Protein AF-0000000067929060 (afdb_homodimer)

Structure (mmCIF, N/CA/C/O backbone):
data_AF-0000000067929060-model_v1
#
loop_
_entity.id
_entity.type
_entity.pdbx_description
1 polymer 'HXXEE domain-containing protein'
#
loop_
_atom_site.group_PDB
_atom_site.id
_atom_site.type_symbol
_atom_site.label_atom_id
_atom_site.label_alt_id
_atom_site.label_comp_id
_atom_site.label_asym_id
_atom_site.label_entity_id
_atom_site.label_seq_id
_atom_site.pdbx_PDB_ins_code
_atom_site.Cartn_x
_atom_site.Cartn_y
_atom_site.Cartn_z
_atom_site.occupancy
_atom_site.B_iso_or_equiv
_atom_site.auth_seq_id
_atom_site.auth_comp_id
_atom_site.auth_asym_id
_atom_site.auth_atom_id
_atom_site.pdbx_PDB_model_num
ATOM 1 N N . MET A 1 1 ? -11.922 -13.805 15.016 1 67.5 1 MET A N 1
ATOM 2 C CA . MET A 1 1 ? -11.273 -14.5 13.906 1 67.5 1 MET A CA 1
ATOM 3 C C . MET A 1 1 ? -12.156 -14.484 12.664 1 67.5 1 MET A C 1
ATOM 5 O O . MET A 1 1 ? -11.703 -14.133 11.57 1 67.5 1 MET A O 1
ATOM 9 N N . LEU A 1 2 ? -13.391 -14.586 12.922 1 74.38 2 LEU A N 1
ATOM 10 C CA . LEU A 1 2 ? -14.32 -14.602 11.797 1 74.38 2 LEU A CA 1
ATOM 11 C C . LEU A 1 2 ? -14.539 -13.195 11.258 1 74.38 2 LEU A C 1
ATOM 13 O O . LEU A 1 2 ? -14.633 -13 10.047 1 74.38 2 LEU A O 1
ATOM 17 N N . ARG A 1 3 ? -14.477 -12.25 12.102 1 88.12 3 ARG A N 1
ATOM 18 C CA . ARG A 1 3 ? -14.695 -10.875 11.672 1 88.12 3 ARG A CA 1
ATOM 19 C C . ARG A 1 3 ? -13.523 -10.367 10.844 1 88.12 3 ARG A C 1
ATOM 21 O O . ARG A 1 3 ? -13.719 -9.703 9.82 1 88.12 3 ARG A O 1
ATOM 28 N N . LEU A 1 4 ? -12.305 -10.734 11.281 1 88.88 4 LEU A N 1
ATOM 29 C CA . LEU A 1 4 ? -11.109 -10.328 10.555 1 88.88 4 LEU A CA 1
ATOM 30 C C . LEU A 1 4 ? -11.062 -10.992 9.18 1 88.88 4 LEU A C 1
ATOM 32 O O . LEU A 1 4 ? -10.719 -10.344 8.188 1 88.88 4 LEU A O 1
ATOM 36 N N . GLN A 1 5 ? -11.352 -12.234 9.211 1 92.56 5 GLN A N 1
ATOM 37 C CA . GLN A 1 5 ? -11.367 -12.953 7.941 1 92.56 5 GLN A CA 1
ATOM 38 C C . GLN A 1 5 ? -12.344 -12.32 6.957 1 92.56 5 GLN A C 1
AT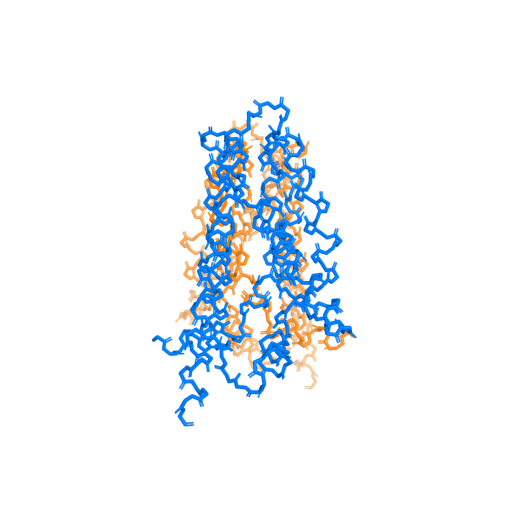OM 40 O O . GLN A 1 5 ? -12.023 -12.141 5.781 1 92.56 5 GLN A O 1
ATOM 45 N N . ALA A 1 6 ? -13.547 -12.023 7.43 1 94.88 6 ALA A N 1
ATOM 46 C CA . ALA A 1 6 ? -14.562 -11.398 6.586 1 94.88 6 ALA A CA 1
ATOM 47 C C . ALA A 1 6 ? -14.086 -10.039 6.078 1 94.88 6 ALA A C 1
ATOM 49 O O . ALA A 1 6 ? -14.289 -9.703 4.91 1 94.88 6 ALA A O 1
ATOM 50 N N . TRP A 1 7 ? -13.508 -9.312 6.965 1 96 7 TRP A N 1
ATOM 51 C CA . TRP A 1 7 ? -12.984 -8.008 6.59 1 96 7 TRP A CA 1
ATOM 52 C C . TRP A 1 7 ? -11.898 -8.133 5.527 1 96 7 TRP A C 1
ATOM 54 O O . TRP A 1 7 ? -11.906 -7.418 4.523 1 96 7 TRP A O 1
ATOM 64 N N . LEU A 1 8 ? -10.992 -9.016 5.754 1 96.88 8 LEU A N 1
ATOM 65 C CA . LEU A 1 8 ? -9.914 -9.234 4.793 1 96.88 8 LEU A CA 1
ATOM 66 C C . LEU A 1 8 ? -10.477 -9.688 3.447 1 96.88 8 LEU A C 1
ATOM 68 O O . LEU A 1 8 ? -10 -9.25 2.396 1 96.88 8 LEU A O 1
ATOM 72 N N . ALA A 1 9 ? -11.383 -10.562 3.525 1 96.81 9 ALA A N 1
ATOM 73 C CA . ALA A 1 9 ? -11.984 -11.047 2.287 1 96.81 9 ALA A CA 1
ATOM 74 C C . ALA A 1 9 ? -12.562 -9.891 1.473 1 96.81 9 ALA A C 1
ATOM 76 O O . ALA A 1 9 ? -12.508 -9.906 0.241 1 96.81 9 ALA A O 1
ATOM 77 N N . ASP A 1 10 ? -13.047 -8.883 2.162 1 95.94 10 ASP A N 1
ATOM 78 C CA . ASP A 1 10 ? -13.727 -7.773 1.507 1 95.94 10 ASP A CA 1
ATOM 79 C C . ASP A 1 10 ? -12.727 -6.766 0.949 1 95.94 10 ASP A C 1
ATOM 81 O O . ASP A 1 10 ? -13.008 -6.074 -0.03 1 95.94 10 ASP A O 1
ATOM 85 N N . TYR A 1 11 ? -11.406 -6.762 1.515 1 97.94 11 TYR A N 1
ATOM 86 C CA . TYR A 1 11 ? -10.664 -5.527 1.275 1 97.94 11 TYR A CA 1
ATOM 87 C C . TYR A 1 11 ? -9.242 -5.82 0.816 1 97.94 11 TYR A C 1
ATOM 89 O O . TYR A 1 11 ? -8.547 -4.93 0.329 1 97.94 11 TYR A O 1
ATOM 97 N N . TRP A 1 12 ? -8.797 -7.039 0.894 1 98.38 12 TRP A N 1
ATOM 98 C CA . TRP A 1 12 ? -7.375 -7.312 0.679 1 98.38 12 TRP A CA 1
ATOM 99 C C . TRP A 1 12 ? -6.984 -7.043 -0.77 1 98.38 12 TRP A C 1
ATOM 101 O O . TRP A 1 12 ? -5.859 -6.621 -1.046 1 98.38 12 TRP A O 1
ATOM 111 N N . VAL A 1 13 ? -7.902 -7.238 -1.676 1 98.75 13 VAL A N 1
ATOM 112 C CA . VAL A 1 13 ? -7.574 -7.008 -3.08 1 98.75 13 VAL A CA 1
ATOM 113 C C . VAL A 1 13 ? -7.414 -5.512 -3.334 1 98.75 13 VAL A C 1
ATOM 115 O O . VAL A 1 13 ? -6.543 -5.094 -4.098 1 98.75 13 VAL A O 1
ATOM 118 N N . ILE A 1 14 ? -8.281 -4.715 -2.672 1 98.31 14 ILE A N 1
ATOM 119 C CA . ILE A 1 14 ? -8.133 -3.266 -2.705 1 98.31 14 ILE A CA 1
ATOM 120 C C . ILE A 1 14 ? -6.77 -2.881 -2.127 1 98.31 14 ILE A C 1
ATOM 122 O O . ILE A 1 14 ? -6.051 -2.064 -2.707 1 98.31 14 ILE A O 1
ATOM 126 N N . GLY A 1 15 ? -6.438 -3.477 -1.038 1 98.62 15 GLY A N 1
ATOM 127 C CA . GLY A 1 15 ? -5.137 -3.256 -0.427 1 98.62 15 GLY A CA 1
ATOM 128 C C . GLY A 1 15 ? -3.98 -3.594 -1.348 1 98.62 15 GLY A C 1
ATOM 129 O O . GLY A 1 15 ? -3.016 -2.832 -1.444 1 98.62 15 GLY A O 1
ATOM 130 N N . ALA A 1 16 ? -4.102 -4.684 -2.037 1 98.88 16 ALA A N 1
ATOM 131 C CA . ALA A 1 16 ? -3.062 -5.109 -2.971 1 98.88 16 ALA A CA 1
ATOM 132 C C . ALA A 1 16 ? -2.846 -4.066 -4.062 1 98.88 16 ALA A C 1
ATOM 134 O O . ALA A 1 16 ? -1.707 -3.756 -4.422 1 98.88 16 ALA A O 1
ATOM 135 N N . GLY A 1 17 ? -3.949 -3.59 -4.59 1 98.81 17 GLY A N 1
ATOM 136 C CA . GLY A 1 17 ? -3.844 -2.576 -5.625 1 98.81 17 GLY A CA 1
ATOM 137 C C . GLY A 1 17 ? -3.119 -1.325 -5.164 1 98.81 17 GLY A C 1
ATOM 138 O O . GLY A 1 17 ? -2.229 -0.828 -5.855 1 98.81 17 GLY A O 1
ATOM 139 N N . PHE A 1 18 ? -3.473 -0.815 -4.012 1 98.75 18 PHE A N 1
ATOM 140 C CA . PHE A 1 18 ? -2.861 0.392 -3.471 1 98.75 18 PHE A CA 1
ATOM 141 C C . PHE A 1 18 ? -1.402 0.144 -3.107 1 98.75 18 PHE A C 1
ATOM 143 O O . PHE A 1 18 ? -0.544 0.997 -3.344 1 98.75 18 PHE A O 1
ATOM 150 N N . MET A 1 19 ? -1.135 -1.024 -2.531 1 98.81 19 MET A N 1
ATOM 151 C CA . MET A 1 19 ? 0.249 -1.374 -2.225 1 98.81 19 MET A CA 1
ATOM 152 C C . MET A 1 19 ? 1.093 -1.424 -3.492 1 98.81 19 MET A C 1
ATOM 154 O O . MET A 1 19 ? 2.195 -0.875 -3.531 1 98.81 19 MET A O 1
ATOM 158 N N . ALA A 1 20 ? 0.575 -2.088 -4.508 1 98.88 20 ALA A N 1
ATOM 159 C CA . ALA A 1 20 ? 1.303 -2.199 -5.766 1 98.88 20 ALA A CA 1
ATOM 160 C C . ALA A 1 20 ? 1.615 -0.82 -6.344 1 98.88 20 ALA A C 1
ATOM 162 O O . ALA A 1 20 ? 2.758 -0.54 -6.715 1 98.88 20 ALA A O 1
ATOM 163 N N . ALA A 1 21 ? 0.604 0.018 -6.379 1 98.69 21 ALA A N 1
ATOM 164 C CA . ALA A 1 21 ? 0.773 1.356 -6.938 1 98.69 21 ALA A CA 1
ATOM 165 C C . ALA A 1 21 ? 1.82 2.148 -6.16 1 98.69 21 ALA A C 1
ATOM 167 O O . ALA A 1 21 ? 2.652 2.84 -6.754 1 98.69 21 ALA A O 1
ATOM 168 N N . SER A 1 22 ? 1.765 2.031 -4.871 1 98.5 22 SER A N 1
ATOM 169 C CA . SER A 1 22 ? 2.691 2.816 -4.062 1 98.5 22 SER A CA 1
ATOM 170 C C . SER A 1 22 ? 4.117 2.287 -4.184 1 98.5 22 SER A C 1
ATOM 172 O O . SER A 1 22 ? 5.07 3.064 -4.23 1 98.5 22 SER A O 1
ATOM 174 N N . PHE A 1 23 ? 4.285 0.966 -4.211 1 98.62 23 PHE A N 1
ATOM 175 C CA . PHE A 1 23 ? 5.609 0.383 -4.402 1 98.62 23 PHE A CA 1
ATOM 176 C C . PHE A 1 23 ? 6.188 0.781 -5.754 1 98.62 23 PHE A C 1
ATOM 178 O O . PHE A 1 23 ? 7.375 1.095 -5.863 1 98.62 23 PHE A O 1
ATOM 185 N N . ILE A 1 24 ? 5.395 0.76 -6.785 1 98.62 24 ILE A N 1
ATOM 186 C CA . ILE A 1 24 ? 5.848 1.12 -8.125 1 98.62 24 ILE A CA 1
ATOM 187 C C . ILE A 1 24 ? 6.223 2.6 -8.164 1 98.62 24 ILE A C 1
ATOM 189 O O . ILE A 1 24 ? 7.227 2.977 -8.773 1 98.62 24 ILE A O 1
ATOM 193 N N . ALA A 1 25 ? 5.48 3.412 -7.473 1 98.25 25 ALA A N 1
ATOM 194 C CA . ALA A 1 25 ? 5.738 4.848 -7.434 1 98.25 25 ALA A CA 1
ATOM 195 C C . ALA A 1 25 ? 7.066 5.148 -6.746 1 98.25 25 ALA A C 1
ATOM 197 O O . ALA A 1 25 ? 7.777 6.078 -7.129 1 98.25 25 ALA A O 1
ATOM 198 N N . VAL A 1 26 ? 7.441 4.348 -5.773 1 97.88 26 VAL A N 1
ATOM 199 C CA . VAL A 1 26 ? 8.641 4.676 -5.008 1 97.88 26 VAL A CA 1
ATOM 200 C C . VAL A 1 26 ? 9.828 3.869 -5.531 1 97.88 26 VAL A C 1
ATOM 202 O O . VAL A 1 26 ? 10.969 4.094 -5.125 1 97.88 26 VAL A O 1
ATOM 205 N N . ALA A 1 27 ? 9.602 2.943 -6.465 1 97.38 27 ALA A N 1
ATOM 206 C CA . ALA A 1 27 ? 10.617 2.016 -6.961 1 97.38 27 ALA A CA 1
ATOM 207 C C . ALA A 1 27 ? 11.852 2.764 -7.449 1 97.38 27 ALA A C 1
ATOM 209 O O . ALA A 1 27 ? 12.984 2.344 -7.191 1 97.38 27 ALA A O 1
ATOM 210 N N . PRO A 1 28 ? 11.734 3.955 -8.086 1 95.69 28 PRO A N 1
ATOM 211 C CA . PRO A 1 28 ? 12.922 4.633 -8.617 1 95.69 28 PRO A CA 1
ATOM 212 C C . PRO A 1 28 ? 13.836 5.172 -7.52 1 95.69 28 PRO A C 1
ATOM 214 O O . PRO A 1 28 ? 14.984 5.52 -7.785 1 95.69 28 PRO A O 1
ATOM 217 N N . ILE A 1 29 ? 13.312 5.188 -6.301 1 93.75 29 ILE A N 1
ATOM 218 C CA . ILE A 1 29 ? 14.109 5.809 -5.246 1 93.75 29 ILE A CA 1
ATOM 219 C C . ILE A 1 29 ? 14.672 4.73 -4.324 1 93.75 29 ILE A C 1
ATOM 221 O O . ILE A 1 29 ? 15.406 5.035 -3.381 1 93.75 29 ILE A O 1
ATOM 225 N N . VAL A 1 30 ? 14.195 3.482 -4.625 1 91.81 30 VAL A N 1
ATOM 226 C CA . VAL A 1 30 ? 14.695 2.389 -3.799 1 91.81 30 VAL A CA 1
ATOM 227 C C . VAL A 1 30 ? 16.125 2.041 -4.215 1 91.81 30 VAL A C 1
ATOM 229 O O . VAL A 1 30 ? 16.375 1.663 -5.363 1 91.81 30 VAL A O 1
ATOM 232 N N . SER A 1 31 ? 17.203 2.531 -3.615 1 91.94 31 SER A N 1
ATOM 233 C CA . SER A 1 31 ? 18.625 2.4 -3.93 1 91.94 31 SER A CA 1
ATOM 234 C C . SER A 1 31 ? 19.141 1.012 -3.57 1 91.94 31 SER A C 1
ATOM 236 O O . SER A 1 31 ? 19.875 0.851 -2.596 1 91.94 31 SER A O 1
ATOM 238 N N . LEU A 1 32 ? 18.75 0.025 -4.344 1 95.31 32 LEU A N 1
ATOM 239 C CA . LEU A 1 32 ? 19.188 -1.359 -4.207 1 95.31 32 LEU A CA 1
ATOM 240 C C . LEU A 1 32 ? 20.031 -1.786 -5.41 1 95.31 32 LEU A C 1
ATOM 242 O O . LEU A 1 32 ? 19.953 -1.162 -6.469 1 95.31 32 LEU A O 1
ATOM 246 N N . SER A 1 33 ? 20.938 -2.748 -5.168 1 96.12 33 SER A N 1
ATOM 247 C CA . SER A 1 33 ? 21.578 -3.354 -6.324 1 96.12 33 SER A CA 1
ATOM 248 C C . SER A 1 33 ? 20.562 -3.924 -7.301 1 96.12 33 SER A C 1
ATOM 250 O O . SER A 1 33 ? 19.438 -4.234 -6.918 1 96.12 33 SER A O 1
ATOM 252 N N . LEU A 1 34 ? 20.844 -4.098 -8.531 1 97.44 34 LEU A N 1
ATOM 253 C CA . LEU A 1 34 ? 19.922 -4.504 -9.586 1 97.44 34 LEU A CA 1
ATOM 254 C C . LEU A 1 34 ? 19.25 -5.828 -9.234 1 97.44 34 LEU A C 1
ATOM 256 O O . LEU A 1 34 ? 18.031 -5.945 -9.305 1 97.44 34 LEU A O 1
ATOM 260 N N . PRO A 1 35 ? 20 -6.875 -8.797 1 98.31 35 PRO A N 1
ATOM 261 C CA . PRO A 1 35 ? 19.328 -8.141 -8.5 1 98.31 35 PRO A CA 1
ATOM 262 C C . PRO A 1 35 ? 18.359 -8.039 -7.316 1 98.31 35 PRO A C 1
ATOM 264 O O . PRO A 1 35 ? 17.281 -8.641 -7.34 1 98.31 35 PRO A O 1
ATOM 267 N N . VAL A 1 36 ? 18.688 -7.258 -6.262 1 98.25 36 VAL A N 1
ATOM 268 C CA . VAL A 1 36 ? 17.812 -7.102 -5.109 1 98.25 36 VAL A CA 1
ATOM 269 C C . VAL A 1 36 ? 16.609 -6.238 -5.484 1 98.25 36 VAL A C 1
ATOM 271 O O . VAL A 1 36 ? 15.5 -6.477 -5.016 1 98.25 36 VAL A O 1
ATOM 274 N N . PHE A 1 37 ? 16.891 -5.266 -6.355 1 98.38 37 PHE A N 1
ATOM 275 C CA . PHE A 1 37 ? 15.805 -4.426 -6.867 1 98.38 37 PHE A CA 1
ATOM 276 C C . PHE A 1 37 ? 14.797 -5.258 -7.648 1 98.38 37 PHE A C 1
ATOM 278 O O . PHE A 1 37 ? 13.586 -5.059 -7.516 1 98.38 37 PHE A O 1
ATOM 285 N N . LEU A 1 38 ? 15.297 -6.121 -8.438 1 98.69 38 LEU A N 1
ATOM 286 C CA . LEU A 1 38 ? 14.406 -7.008 -9.18 1 98.69 38 LEU A CA 1
ATOM 287 C C . LEU A 1 38 ? 13.57 -7.863 -8.227 1 98.69 38 LEU A C 1
ATOM 289 O O . LEU A 1 38 ? 12.383 -8.086 -8.461 1 98.69 38 LEU A O 1
ATOM 293 N N . ILE A 1 39 ? 14.219 -8.391 -7.141 1 98.81 39 ILE A N 1
ATOM 294 C CA . ILE A 1 39 ? 13.484 -9.148 -6.137 1 98.81 39 ILE A CA 1
ATOM 295 C C . ILE A 1 39 ? 12.414 -8.266 -5.496 1 98.81 39 ILE A C 1
ATOM 297 O O . ILE A 1 39 ? 11.289 -8.711 -5.262 1 98.81 39 ILE A O 1
ATOM 301 N N . PHE A 1 40 ? 12.703 -7.008 -5.234 1 98.69 40 PHE A N 1
ATOM 302 C CA . PHE A 1 40 ? 11.758 -6.039 -4.699 1 98.69 40 PHE A CA 1
ATOM 303 C C . PHE A 1 40 ? 10.523 -5.934 -5.59 1 98.69 40 PHE A C 1
ATOM 305 O O . PHE A 1 40 ? 9.398 -5.883 -5.094 1 98.69 40 PHE A O 1
ATOM 312 N N . LEU A 1 41 ? 10.664 -5.98 -6.863 1 98.81 41 LEU A N 1
ATOM 313 C CA . LEU A 1 41 ? 9.586 -5.773 -7.824 1 98.81 41 LEU A CA 1
ATOM 314 C C . LEU A 1 41 ? 8.633 -6.961 -7.836 1 98.81 41 LEU A C 1
ATOM 316 O O . LEU A 1 41 ? 7.516 -6.867 -8.359 1 98.81 41 LEU A O 1
ATOM 320 N N . HIS A 1 42 ? 9.016 -8.086 -7.273 1 98.94 42 HIS A N 1
ATOM 321 C CA . HIS A 1 42 ? 8.148 -9.258 -7.273 1 98.94 42 HIS A CA 1
ATOM 322 C C . HIS A 1 42 ? 6.922 -9.039 -6.391 1 98.94 42 HIS A C 1
ATOM 324 O O . HIS A 1 42 ? 5.859 -9.609 -6.645 1 98.94 42 HIS A O 1
ATOM 330 N N . SER A 1 43 ? 7.023 -8.203 -5.375 1 98.81 43 SER A N 1
ATOM 331 C CA . SER A 1 43 ? 5.871 -7.926 -4.527 1 98.81 43 SER A CA 1
ATOM 332 C C . SER A 1 43 ? 4.832 -7.082 -5.262 1 98.81 43 SER A C 1
ATOM 334 O O . SER A 1 43 ? 3.684 -7.5 -5.418 1 98.81 43 SER A O 1
ATOM 336 N N . PRO A 1 44 ? 5.219 -5.867 -5.793 1 98.81 44 PRO A N 1
ATOM 337 C CA . PRO A 1 44 ? 4.18 -5.074 -6.445 1 98.81 44 PRO A CA 1
ATOM 338 C C . PRO A 1 44 ? 3.633 -5.738 -7.707 1 98.81 44 PRO A C 1
ATOM 340 O O . PRO A 1 44 ? 2.445 -5.602 -8.016 1 98.81 44 PRO A O 1
ATOM 343 N N . PHE A 1 45 ? 4.43 -6.465 -8.461 1 98.94 45 PHE A N 1
ATOM 344 C CA . PHE A 1 45 ? 3.918 -7.141 -9.648 1 98.94 45 PHE A CA 1
ATOM 345 C C . PHE A 1 45 ? 2.977 -8.273 -9.258 1 98.94 45 PHE A C 1
ATOM 347 O O . PHE A 1 45 ? 1.967 -8.508 -9.922 1 98.94 45 PHE A O 1
ATOM 354 N N . TYR A 1 46 ? 3.318 -9 -8.195 1 98.94 46 TYR A N 1
ATOM 355 C CA . TYR A 1 46 ? 2.4 -10.031 -7.719 1 98.94 46 TYR A CA 1
ATOM 356 C C . TYR A 1 46 ? 1.081 -9.422 -7.266 1 98.94 46 TYR A C 1
ATOM 358 O O . TYR A 1 46 ? 0.016 -10.008 -7.461 1 98.94 46 TYR A O 1
ATOM 366 N N . MET A 1 47 ? 1.182 -8.242 -6.645 1 98.94 47 MET A N 1
ATOM 367 C CA . MET A 1 47 ? -0.023 -7.57 -6.172 1 98.94 47 MET A CA 1
ATOM 368 C C . MET A 1 47 ? -0.903 -7.145 -7.344 1 98.94 47 MET A C 1
ATOM 370 O O . MET A 1 47 ? -2.129 -7.246 -7.273 1 98.94 47 MET A O 1
ATOM 374 N N . VAL A 1 48 ? -0.299 -6.688 -8.422 1 98.94 48 VAL A N 1
ATOM 375 C CA . VAL A 1 48 ? -1.06 -6.387 -9.633 1 98.94 48 VAL A CA 1
ATOM 376 C C . VAL A 1 48 ? -1.732 -7.656 -10.148 1 98.94 48 VAL A C 1
ATOM 378 O O . VAL A 1 48 ? -2.904 -7.633 -10.531 1 98.94 48 VAL A O 1
ATOM 381 N N . HIS A 1 49 ? -1.031 -8.75 -10.203 1 98.94 49 HIS A N 1
ATOM 382 C CA . HIS A 1 49 ? -1.56 -10.062 -10.578 1 98.94 49 HIS A CA 1
ATOM 383 C C . HIS A 1 49 ? -2.752 -10.445 -9.711 1 98.94 49 HIS A C 1
ATOM 385 O O . HIS A 1 49 ? -3.76 -10.938 -10.219 1 98.94 49 HIS A O 1
ATOM 391 N N . GLN A 1 50 ? -2.641 -10.211 -8.43 1 98.88 50 GLN A N 1
ATOM 392 C CA . GLN A 1 50 ? -3.699 -10.547 -7.48 1 98.88 50 GLN A CA 1
ATOM 393 C C . GLN A 1 50 ? -4.953 -9.719 -7.738 1 98.88 50 GLN A C 1
ATOM 395 O O . GLN A 1 50 ? -6.074 -10.203 -7.551 1 98.88 50 GLN A O 1
ATOM 400 N N . VAL A 1 51 ? -4.758 -8.484 -8.164 1 98.81 51 VAL A N 1
ATOM 401 C CA . VAL A 1 51 ? -5.914 -7.66 -8.516 1 98.81 51 VAL A CA 1
ATOM 402 C C . VAL A 1 51 ? -6.652 -8.289 -9.695 1 98.81 51 VAL A C 1
ATOM 404 O O . VAL A 1 51 ? -7.879 -8.43 -9.656 1 98.81 51 VAL A O 1
ATOM 407 N N . GLU A 1 52 ? -5.965 -8.672 -10.719 1 98.81 52 GLU A N 1
ATOM 408 C CA . GLU A 1 52 ? -6.609 -9.344 -11.844 1 98.81 52 GLU A CA 1
ATOM 409 C C . GLU A 1 52 ? -7.281 -10.641 -11.398 1 98.81 52 GLU A C 1
ATOM 411 O O . GLU A 1 52 ? -8.391 -10.945 -11.836 1 98.81 52 GLU A O 1
ATOM 416 N N . GLU A 1 53 ? -6.672 -11.344 -10.555 1 98.56 53 GLU A N 1
ATOM 417 C CA . GLU A 1 53 ? -7.047 -12.711 -10.227 1 98.56 53 GLU A CA 1
ATOM 418 C C . GLU A 1 53 ? -8.227 -12.742 -9.258 1 98.56 53 GLU A C 1
ATOM 420 O O . GLU A 1 53 ? -9.117 -13.586 -9.383 1 98.56 53 GLU A O 1
ATOM 425 N N . HIS A 1 54 ? -8.25 -11.789 -8.312 1 98.62 54 HIS A N 1
ATOM 426 C CA . HIS A 1 54 ? -9.117 -12.008 -7.16 1 98.62 54 HIS A CA 1
ATOM 427 C C . HIS A 1 54 ? -10.18 -10.914 -7.059 1 98.62 54 HIS A C 1
ATOM 429 O O . HIS A 1 54 ? -11.047 -10.977 -6.184 1 98.62 54 HIS A O 1
ATOM 435 N N . THR A 1 55 ? -10.102 -9.844 -7.887 1 98 55 THR A N 1
ATOM 436 C CA . THR A 1 55 ? -11.18 -8.867 -7.887 1 98 55 THR A CA 1
ATOM 437 C C . THR A 1 55 ? -12.531 -9.555 -8.102 1 98 55 THR A C 1
ATOM 439 O O . THR A 1 55 ? -12.68 -10.359 -9.023 1 98 55 THR A O 1
ATOM 442 N N . GLY A 1 56 ? -13.516 -9.297 -7.211 1 96.75 56 GLY A N 1
ATOM 443 C CA . GLY A 1 56 ? -14.852 -9.867 -7.332 1 96.75 56 GLY A CA 1
ATOM 444 C C . GLY A 1 56 ? -14.883 -11.359 -7.059 1 96.75 56 GLY A C 1
ATOM 445 O O . GLY A 1 56 ? -15.789 -12.055 -7.516 1 96.75 56 GLY A O 1
ATOM 446 N N . ASP A 1 57 ? -13.773 -11.93 -6.52 1 96.62 57 ASP A N 1
ATOM 447 C CA . ASP A 1 57 ? -13.688 -13.336 -6.148 1 96.62 57 ASP A CA 1
ATOM 448 C C . ASP A 1 57 ? -13.664 -14.234 -7.383 1 96.62 57 ASP A C 1
ATOM 450 O O . ASP A 1 57 ? -14.07 -15.398 -7.32 1 96.62 57 ASP A O 1
ATOM 454 N N . ARG A 1 58 ? -13.18 -13.773 -8.375 1 96.62 58 ARG A N 1
ATOM 455 C CA . ARG A 1 58 ? -13.383 -14.406 -9.68 1 96.62 58 ARG A CA 1
ATOM 456 C C . ARG A 1 58 ? -12.578 -15.695 -9.797 1 96.62 58 ARG A C 1
ATOM 458 O O . ARG A 1 58 ? -13.039 -16.672 -10.398 1 96.62 58 ARG A O 1
ATOM 465 N N . PHE A 1 59 ? -11.422 -15.719 -9.258 1 97.94 59 PHE A N 1
ATOM 466 C CA . PHE A 1 59 ? -10.602 -16.922 -9.422 1 97.94 59 PHE A CA 1
ATOM 467 C C . PHE A 1 59 ? -11.203 -18.094 -8.641 1 97.94 59 PHE A C 1
ATOM 469 O O . PHE A 1 59 ? -11.273 -19.203 -9.148 1 97.94 59 PHE A O 1
ATOM 476 N N . ARG A 1 60 ? -11.453 -17.828 -7.379 1 97.56 60 ARG A N 1
ATOM 477 C CA . ARG A 1 60 ? -12.047 -18.875 -6.551 1 97.56 60 ARG A CA 1
ATOM 478 C C . ARG A 1 60 ? -13.289 -19.453 -7.211 1 97.56 60 ARG A C 1
ATOM 480 O O . ARG A 1 60 ? -13.453 -20.672 -7.277 1 97.56 60 ARG A O 1
ATOM 487 N N . GLU A 1 61 ? -14.211 -18.594 -7.703 1 97.62 61 GLU A N 1
ATOM 488 C CA . GLU A 1 61 ? -15.43 -19.047 -8.375 1 97.62 61 GLU A CA 1
ATOM 489 C C . GLU A 1 61 ? -15.109 -19.844 -9.633 1 97.62 61 GLU A C 1
ATOM 491 O O . GLU A 1 61 ? -15.711 -20.875 -9.891 1 97.62 61 GLU A O 1
ATOM 496 N N . PHE A 1 62 ? -14.188 -19.344 -10.398 1 97.94 62 PHE A N 1
ATOM 497 C CA . PHE A 1 62 ? -13.75 -20.016 -11.617 1 97.94 62 PHE A CA 1
ATOM 498 C C . PHE A 1 62 ? -13.242 -21.422 -11.305 1 97.94 62 PHE A C 1
ATOM 500 O O . PHE A 1 62 ? -13.641 -22.391 -11.945 1 97.94 62 PHE A O 1
ATOM 507 N N . ALA A 1 63 ? -12.281 -21.5 -10.352 1 97 63 ALA A N 1
ATOM 508 C CA . ALA A 1 63 ? -11.648 -22.781 -10 1 97 63 ALA A CA 1
ATOM 509 C C . ALA A 1 63 ? -12.68 -23.781 -9.5 1 97 63 ALA A C 1
ATOM 511 O O . ALA A 1 63 ? -12.695 -24.938 -9.93 1 97 63 ALA A O 1
ATOM 512 N N . ASN A 1 64 ? -13.57 -23.328 -8.609 1 97.75 64 ASN A N 1
ATOM 513 C CA . ASN A 1 64 ? -14.57 -24.234 -8.047 1 97.75 64 ASN A CA 1
ATOM 514 C C . ASN A 1 64 ? -15.547 -24.719 -9.109 1 97.75 64 ASN A C 1
ATOM 516 O O . ASN A 1 64 ? -15.938 -25.891 -9.117 1 97.75 64 ASN A O 1
ATOM 520 N N . GLU A 1 65 ? -15.883 -23.875 -10.031 1 97.19 65 GLU A N 1
ATOM 521 C CA . GLU A 1 65 ? -16.844 -24.234 -11.07 1 97.19 65 GLU A CA 1
ATOM 522 C C . GLU A 1 65 ? -16.203 -25.109 -12.141 1 97.19 65 GLU A C 1
ATOM 524 O O . GLU A 1 65 ? -16.781 -26.109 -12.57 1 97.19 65 GLU A O 1
ATOM 529 N N . ASN A 1 66 ? -14.984 -24.75 -12.562 1 96.75 66 ASN A N 1
ATOM 530 C CA . ASN A 1 66 ? -14.438 -25.328 -13.789 1 96.75 66 ASN A CA 1
ATOM 531 C C . ASN A 1 66 ? -13.422 -26.438 -13.484 1 96.75 66 ASN A C 1
ATOM 533 O O . ASN A 1 66 ? -13.133 -27.281 -14.336 1 96.75 66 ASN A O 1
ATOM 537 N N . VAL A 1 67 ? -12.844 -26.375 -12.281 1 94.62 67 VAL A N 1
ATOM 538 C CA . VAL A 1 67 ? -11.789 -27.344 -11.961 1 94.62 67 VAL A CA 1
ATOM 539 C C . VAL A 1 67 ? -12.305 -28.344 -10.938 1 94.62 67 VAL A C 1
ATOM 541 O O . VAL A 1 67 ? -12 -29.531 -11.023 1 94.62 67 VAL A O 1
ATOM 544 N N . PHE A 1 68 ? -13.203 -27.859 -10.07 1 95.62 68 PHE A N 1
ATOM 545 C CA . PHE A 1 68 ? -13.594 -28.734 -8.969 1 95.62 68 PHE A CA 1
ATOM 546 C C . PHE A 1 68 ? -15.078 -29.062 -9.047 1 95.62 68 PHE A C 1
ATOM 548 O O . PHE A 1 68 ? -15.719 -29.328 -8.031 1 95.62 68 PHE A O 1
ATOM 555 N N . GLY A 1 69 ? -15.664 -28.906 -10.203 1 94.38 69 GLY A N 1
ATOM 556 C CA . GLY A 1 69 ? -16.984 -29.422 -10.5 1 94.38 69 GLY A CA 1
ATOM 557 C C . GLY A 1 69 ? -18.078 -28.75 -9.68 1 94.38 69 GLY A C 1
ATOM 558 O O . GLY A 1 69 ? -19.047 -29.391 -9.273 1 94.38 69 GLY A O 1
ATOM 559 N N . GLY A 1 70 ? -17.828 -27.531 -9.312 1 95.44 70 GLY A N 1
ATOM 560 C CA . GLY A 1 70 ? -18.859 -26.797 -8.594 1 95.44 70 GLY A CA 1
ATOM 561 C C . GLY A 1 70 ? -18.75 -26.938 -7.09 1 95.44 70 GLY A C 1
ATOM 562 O O . GLY A 1 70 ? -19.531 -26.344 -6.348 1 95.44 70 GLY A O 1
ATOM 563 N N . ARG A 1 71 ? -17.828 -27.734 -6.652 1 96.56 71 ARG A N 1
ATOM 564 C CA . ARG A 1 71 ? -17.625 -27.938 -5.219 1 96.56 71 ARG A CA 1
ATOM 565 C C . ARG A 1 71 ? -16.766 -26.828 -4.625 1 96.56 71 ARG A C 1
ATOM 567 O O . ARG A 1 71 ? -15.859 -26.312 -5.285 1 96.56 71 ARG A O 1
ATOM 574 N N . ASP A 1 72 ? -17.016 -26.516 -3.377 1 96.38 72 ASP A N 1
ATOM 575 C CA . ASP A 1 72 ? -16.266 -25.453 -2.684 1 96.38 72 ASP A CA 1
ATOM 576 C C . ASP A 1 72 ? -14.938 -25.984 -2.154 1 96.38 72 ASP A C 1
ATOM 578 O O . ASP A 1 72 ? -14.656 -25.875 -0.957 1 96.38 72 ASP A O 1
ATOM 582 N N . ALA A 1 73 ? -14.141 -26.438 -3.057 1 97.44 73 ALA A N 1
ATOM 583 C CA . ALA A 1 73 ? -12.828 -26.984 -2.711 1 97.44 73 ALA A CA 1
ATOM 584 C C . ALA A 1 73 ? -11.852 -25.859 -2.361 1 97.44 73 ALA A C 1
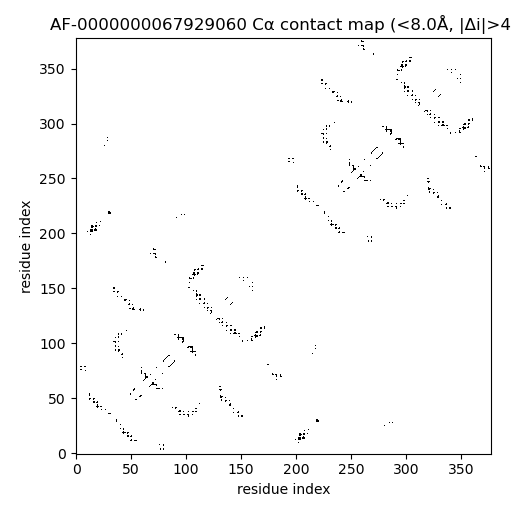ATOM 586 O O . ALA A 1 73 ? -11.078 -25.969 -1.408 1 97.44 73 ALA A O 1
ATOM 587 N N . LEU A 1 74 ? -11.812 -24.812 -3.17 1 97.81 74 LEU A N 1
ATOM 588 C CA . LEU A 1 74 ? -11.062 -23.609 -2.854 1 97.81 74 LEU A CA 1
ATOM 589 C C . LEU A 1 74 ? -11.914 -22.641 -2.045 1 97.81 74 LEU A C 1
ATOM 591 O O . LEU A 1 74 ? -12.805 -21.984 -2.592 1 97.81 74 LEU A O 1
ATOM 595 N N . THR A 1 75 ? -11.641 -22.5 -0.783 1 97.44 75 THR A N 1
ATOM 596 C CA . THR A 1 75 ? -12.461 -21.688 0.116 1 97.44 75 THR A CA 1
ATOM 597 C C . THR A 1 75 ? -11.922 -20.266 0.208 1 97.44 75 THR A C 1
ATOM 599 O O . THR A 1 75 ? -10.781 -20 -0.189 1 97.44 75 THR A O 1
ATOM 602 N N . VAL A 1 76 ? -12.695 -19.391 0.76 1 97.12 76 VAL A N 1
ATOM 603 C CA . VAL A 1 76 ? -12.266 -18.031 1.023 1 97.12 76 VAL A CA 1
ATOM 604 C C . VAL A 1 76 ? -11.07 -18.031 1.969 1 97.12 76 VAL A C 1
ATOM 606 O O . VAL A 1 76 ? -10.109 -17.281 1.768 1 97.12 76 VAL A O 1
ATOM 609 N N . ALA A 1 77 ? -11.125 -18.859 2.939 1 96.38 77 ALA A N 1
ATOM 610 C CA . ALA A 1 77 ? -10.031 -18.984 3.902 1 96.38 77 ALA A CA 1
ATOM 611 C C . ALA A 1 77 ? -8.734 -19.406 3.217 1 96.38 77 ALA A C 1
ATOM 613 O O . ALA A 1 77 ? -7.664 -18.875 3.516 1 96.38 77 ALA A O 1
ATOM 614 N N . SER A 1 78 ? -8.812 -20.406 2.309 1 96.88 78 SER A N 1
ATOM 615 C CA . SER A 1 78 ? -7.633 -20.875 1.581 1 96.88 78 SER A CA 1
ATOM 616 C C . SER A 1 78 ? -7.039 -19.75 0.725 1 96.88 78 SER A C 1
ATOM 618 O O . SER A 1 78 ? -5.82 -19.594 0.673 1 96.88 78 SER A O 1
ATOM 620 N N . VAL A 1 79 ? -7.906 -19.031 0.096 1 98 79 VAL A N 1
ATOM 621 C CA . VAL A 1 79 ? -7.461 -17.938 -0.753 1 98 79 VAL A CA 1
ATOM 622 C C . VAL A 1 79 ? -6.715 -16.891 0.089 1 98 79 VAL A C 1
ATOM 624 O O . VAL A 1 79 ? -5.641 -16.438 -0.295 1 98 79 VAL A O 1
ATOM 627 N N . LEU A 1 80 ? -7.242 -16.547 1.245 1 98.19 80 LEU A N 1
ATOM 628 C CA . LEU A 1 80 ? -6.629 -15.547 2.121 1 98.19 80 LEU A CA 1
ATOM 629 C C . LEU A 1 80 ? -5.289 -16.047 2.648 1 98.19 80 LEU A C 1
ATOM 631 O O . LEU A 1 80 ? -4.301 -15.305 2.648 1 98.19 80 LEU A O 1
ATOM 635 N N . ILE A 1 81 ? -5.234 -17.266 3.041 1 97.56 81 ILE A N 1
ATOM 636 C CA . ILE A 1 81 ? -4.023 -17.828 3.623 1 97.56 81 ILE A CA 1
ATOM 637 C C . ILE A 1 81 ? -2.939 -17.938 2.551 1 97.56 81 ILE A C 1
ATOM 639 O O . ILE A 1 81 ? -1.778 -17.609 2.799 1 97.56 81 ILE A O 1
ATOM 643 N N . ILE A 1 82 ? -3.271 -18.359 1.387 1 98 82 ILE A N 1
ATOM 644 C CA . ILE A 1 82 ? -2.328 -18.516 0.284 1 98 82 ILE A CA 1
ATOM 645 C C . ILE A 1 82 ? -1.776 -17.156 -0.121 1 98 82 ILE A C 1
ATOM 647 O O . ILE A 1 82 ? -0.568 -17 -0.314 1 98 82 ILE A O 1
ATOM 651 N N . ASN A 1 83 ? -2.566 -16.141 -0.151 1 98.5 83 ASN A N 1
ATOM 652 C CA . ASN A 1 83 ? -2.166 -14.883 -0.771 1 98.5 83 ASN A CA 1
ATOM 653 C C . ASN A 1 83 ? -1.552 -13.93 0.246 1 98.5 83 ASN A C 1
ATOM 655 O O . ASN A 1 83 ? -0.634 -13.172 -0.082 1 98.5 83 ASN A O 1
ATOM 659 N N . LEU A 1 84 ? -1.989 -13.852 1.436 1 98 84 LEU A N 1
ATOM 660 C CA . LEU A 1 84 ? -1.529 -12.852 2.395 1 98 84 LEU A CA 1
ATOM 661 C C . LEU A 1 84 ? -0.306 -13.352 3.156 1 98 84 LEU A C 1
ATOM 663 O O . LEU A 1 84 ? 0.825 -12.992 2.83 1 98 84 LEU A O 1
ATOM 667 N N . PRO A 1 85 ? -0.438 -14.336 4 1 96.44 85 PRO A N 1
ATOM 668 C CA . PRO A 1 85 ? 0.786 -14.742 4.699 1 96.44 85 PRO A CA 1
ATOM 669 C C . PRO A 1 85 ? 1.782 -15.445 3.783 1 96.44 85 PRO A C 1
ATOM 671 O O . PRO A 1 85 ? 2.994 -15.273 3.936 1 96.44 85 PRO A O 1
ATOM 674 N N . PHE A 1 86 ? 1.332 -16.219 2.793 1 96.5 86 PHE A N 1
ATOM 675 C CA . PHE A 1 86 ? 2.303 -16.969 2.006 1 96.5 86 PHE A CA 1
ATOM 676 C C . PHE A 1 86 ? 2.861 -16.109 0.874 1 96.5 86 PHE A C 1
ATOM 678 O O . PHE A 1 86 ? 4.074 -15.922 0.774 1 96.5 86 PHE A O 1
ATOM 685 N N . VAL A 1 87 ? 2.006 -15.57 0.058 1 98.25 87 VAL A N 1
ATOM 686 C CA . VAL A 1 87 ? 2.547 -14.812 -1.066 1 98.25 87 VAL A CA 1
ATOM 687 C C . VAL A 1 87 ? 3.207 -13.531 -0.56 1 98.25 87 VAL A C 1
ATOM 689 O O . VAL A 1 87 ? 4.383 -13.281 -0.829 1 98.25 87 VAL A O 1
ATOM 692 N N . TRP A 1 88 ? 2.502 -12.641 0.177 1 98.75 88 TRP A N 1
ATOM 693 C CA . TRP A 1 88 ? 3.066 -11.391 0.659 1 98.75 88 TRP A CA 1
ATOM 694 C C . TRP A 1 88 ? 4.215 -11.641 1.631 1 98.75 88 TRP A C 1
ATOM 696 O O . TRP A 1 88 ? 5.258 -10.984 1.557 1 98.75 88 TRP A O 1
ATOM 706 N N . GLY A 1 89 ? 4.02 -12.641 2.555 1 98.62 89 GLY A N 1
ATOM 707 C CA . GLY A 1 89 ? 5.047 -12.953 3.533 1 98.62 89 GLY A CA 1
ATOM 708 C C . GLY A 1 89 ? 6.312 -13.516 2.912 1 98.62 89 GLY A C 1
ATOM 709 O O . GLY A 1 89 ? 7.418 -13.086 3.248 1 98.62 89 GLY A O 1
ATOM 710 N N . ILE A 1 90 ? 6.168 -14.445 2.012 1 98.56 90 ILE A N 1
ATOM 711 C CA . ILE A 1 90 ? 7.324 -15.078 1.393 1 98.56 90 ILE A CA 1
ATOM 712 C C . ILE A 1 90 ? 8.078 -14.062 0.538 1 98.56 90 ILE A C 1
ATOM 714 O O . ILE A 1 90 ? 9.312 -14.039 0.534 1 98.56 90 ILE A O 1
ATOM 718 N N . ASN A 1 91 ? 7.34 -13.25 -0.209 1 98.75 91 ASN A N 1
ATOM 719 C CA . ASN A 1 91 ? 8.016 -12.219 -0.998 1 98.75 91 ASN A CA 1
ATOM 720 C C . ASN A 1 91 ? 8.773 -11.242 -0.109 1 98.75 91 ASN A C 1
ATOM 722 O O . ASN A 1 91 ? 9.883 -10.812 -0.45 1 98.75 91 ASN A O 1
ATOM 726 N N . LEU A 1 92 ? 8.172 -10.852 0.998 1 98.81 92 LEU A N 1
ATOM 727 C CA . LEU A 1 92 ? 8.852 -9.969 1.931 1 98.81 92 LEU A CA 1
ATOM 728 C C . LEU A 1 92 ? 10.102 -10.633 2.504 1 98.81 92 LEU A C 1
ATOM 730 O O . LEU A 1 92 ? 11.164 -10.016 2.568 1 98.81 92 LEU A O 1
ATOM 734 N N . LEU A 1 93 ? 9.992 -11.875 2.887 1 98.69 93 LEU A N 1
ATOM 735 C CA . LEU A 1 93 ? 11.125 -12.609 3.441 1 98.69 93 LEU A CA 1
ATOM 736 C C . LEU A 1 93 ? 12.219 -12.789 2.398 1 98.69 93 LEU A C 1
ATOM 738 O O . LEU A 1 93 ? 13.406 -12.695 2.723 1 98.69 93 LEU A O 1
ATOM 742 N N . ALA A 1 94 ? 11.812 -13.094 1.183 1 98.75 94 ALA A N 1
ATOM 743 C CA . ALA A 1 94 ? 12.773 -13.211 0.094 1 98.75 94 ALA A CA 1
ATOM 744 C C . ALA A 1 94 ? 13.547 -11.914 -0.099 1 98.75 94 ALA A C 1
ATOM 746 O O . ALA A 1 94 ? 14.758 -11.93 -0.32 1 98.75 94 ALA A O 1
ATOM 747 N N . LEU A 1 95 ? 12.82 -10.812 0.007 1 98.69 95 LEU A N 1
ATOM 748 C CA . LEU A 1 95 ? 13.453 -9.508 -0.144 1 98.69 95 LEU A CA 1
ATOM 749 C C . LEU A 1 95 ? 14.445 -9.25 0.985 1 98.69 95 LEU A C 1
ATOM 751 O O . LEU A 1 95 ? 15.57 -8.828 0.739 1 98.69 95 LEU A O 1
ATOM 755 N N . TYR A 1 96 ? 14.062 -9.547 2.186 1 98.69 96 TYR A N 1
ATOM 756 C CA . TYR A 1 96 ? 14.945 -9.359 3.332 1 98.69 96 TYR A CA 1
ATOM 757 C C . TYR A 1 96 ? 16.156 -10.273 3.234 1 98.69 96 TYR A C 1
ATOM 759 O O . TYR A 1 96 ? 17.281 -9.852 3.523 1 98.69 96 TYR A O 1
ATOM 767 N N . ALA A 1 97 ? 15.953 -11.477 2.848 1 98.69 97 ALA A N 1
ATOM 768 C CA . ALA A 1 97 ? 17.062 -12.422 2.705 1 98.69 97 ALA A CA 1
ATOM 769 C C . ALA A 1 97 ? 18.047 -11.961 1.634 1 98.69 97 ALA A C 1
ATOM 771 O O . ALA A 1 97 ? 19.266 -12.016 1.832 1 98.69 97 ALA A O 1
ATOM 772 N N . ALA A 1 98 ? 17.484 -11.539 0.521 1 98.38 98 ALA A N 1
ATOM 773 C CA . ALA A 1 98 ? 18.328 -11.023 -0.553 1 98.38 98 ALA A CA 1
ATOM 774 C C . ALA A 1 98 ? 19.141 -9.812 -0.085 1 98.38 98 ALA A C 1
ATOM 776 O O . ALA A 1 98 ? 20.328 -9.68 -0.4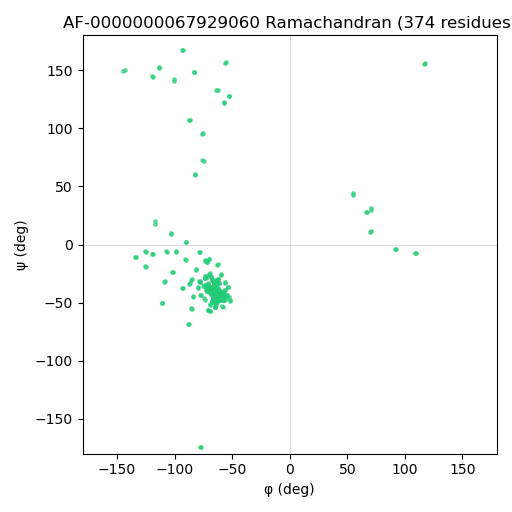16 1 98.38 98 ALA A O 1
ATOM 777 N N . PHE A 1 99 ? 18.484 -8.977 0.672 1 97.88 99 PHE A N 1
ATOM 778 C CA . PHE A 1 99 ? 19.094 -7.754 1.162 1 97.88 99 PHE A CA 1
ATOM 779 C C . PHE A 1 99 ? 20.188 -8.07 2.186 1 97.88 99 PHE A C 1
ATOM 781 O O . PHE A 1 99 ? 21.266 -7.488 2.146 1 97.88 99 PHE A O 1
ATOM 788 N N . LEU A 1 100 ? 19.953 -9.016 3.09 1 97.88 100 LEU A N 1
ATOM 789 C CA . LEU A 1 100 ? 20.844 -9.289 4.223 1 97.88 100 LEU A CA 1
ATOM 790 C C . LEU A 1 100 ? 21.938 -10.266 3.838 1 97.88 100 LEU A C 1
ATOM 792 O O . LEU A 1 100 ? 23.078 -10.156 4.32 1 97.88 100 LEU A O 1
ATOM 796 N N . TRP A 1 101 ? 21.609 -11.211 2.926 1 97.75 101 TRP A N 1
ATOM 797 C CA . TRP A 1 101 ? 22.531 -12.32 2.738 1 97.75 101 TRP A CA 1
ATOM 798 C C . TRP A 1 101 ? 22.938 -12.453 1.272 1 97.75 101 TRP A C 1
ATOM 800 O O . TRP A 1 101 ? 23.797 -13.266 0.929 1 97.75 101 TRP A O 1
ATOM 810 N N . GLY A 1 102 ? 22.344 -11.695 0.408 1 97.44 102 GLY A N 1
ATOM 811 C CA . GLY A 1 102 ? 22.656 -11.734 -1.009 1 97.44 102 GLY A CA 1
ATOM 812 C C . GLY A 1 102 ? 21.484 -12.164 -1.875 1 97.44 102 GLY A C 1
ATOM 813 O O . GLY A 1 102 ? 20.578 -12.836 -1.401 1 97.44 102 GLY A O 1
ATOM 814 N N . PRO A 1 103 ? 21.453 -11.805 -3.129 1 98.19 103 PRO A N 1
ATOM 815 C CA . PRO A 1 103 ? 20.297 -11.961 -4.012 1 98.19 103 PRO A CA 1
ATOM 816 C C . PRO A 1 103 ? 19.906 -13.422 -4.199 1 98.19 103 PRO A C 1
ATOM 818 O O . PRO A 1 103 ? 18.719 -13.727 -4.414 1 98.19 103 PRO A O 1
ATOM 821 N N . ALA A 1 104 ? 20.875 -14.312 -4.117 1 98.31 104 ALA A N 1
ATOM 822 C CA . ALA A 1 104 ? 20.578 -15.734 -4.324 1 98.31 104 ALA A CA 1
ATOM 823 C C . ALA A 1 104 ? 19.562 -16.234 -3.316 1 98.31 104 ALA A C 1
ATOM 825 O O . ALA A 1 104 ? 18.797 -17.156 -3.611 1 98.31 104 ALA A O 1
ATOM 826 N N . TRP A 1 105 ? 19.516 -15.578 -2.184 1 98.19 105 TRP A N 1
ATOM 827 C CA . TRP A 1 105 ? 18.625 -16 -1.109 1 98.19 105 TRP A CA 1
ATOM 828 C C . TRP A 1 105 ? 17.188 -15.555 -1.384 1 98.19 105 TRP A C 1
ATOM 830 O O . TRP A 1 105 ? 16.266 -15.953 -0.669 1 98.19 105 TRP A O 1
ATOM 840 N N . GLY A 1 106 ? 16.953 -14.766 -2.434 1 98.75 106 GLY A N 1
ATOM 841 C CA . GLY A 1 106 ? 15.617 -14.305 -2.787 1 98.75 106 GLY A CA 1
ATOM 842 C C . GLY A 1 106 ? 15.016 -15.055 -3.963 1 98.75 106 GLY A C 1
ATOM 843 O O . GLY A 1 106 ? 13.914 -14.727 -4.418 1 98.75 106 GLY A O 1
ATOM 844 N N . LEU A 1 107 ? 15.625 -16.141 -4.422 1 98.81 107 LEU A N 1
ATOM 845 C CA . LEU A 1 107 ? 15.305 -16.766 -5.691 1 98.81 107 LEU A CA 1
ATOM 846 C C . LEU A 1 107 ? 13.969 -17.5 -5.617 1 98.81 107 LEU A C 1
ATOM 848 O O . LEU A 1 107 ? 13.383 -17.844 -6.648 1 98.81 107 LEU A O 1
ATOM 852 N N . VAL A 1 108 ? 13.484 -17.703 -4.402 1 98.81 108 VAL A N 1
ATOM 853 C CA . VAL A 1 108 ? 12.188 -18.344 -4.277 1 98.81 108 VAL A CA 1
ATOM 854 C C . VAL A 1 108 ? 11.109 -17.469 -4.914 1 98.81 108 VAL A C 1
ATOM 856 O O . VAL A 1 108 ? 10.141 -17.984 -5.48 1 98.81 108 VAL A O 1
ATOM 859 N N . ALA A 1 109 ? 11.281 -16.156 -4.898 1 98.81 109 ALA A N 1
ATOM 860 C CA . ALA A 1 109 ? 10.266 -15.219 -5.363 1 98.81 109 ALA A CA 1
ATOM 861 C C . ALA A 1 109 ? 10.016 -15.375 -6.859 1 98.81 109 ALA A C 1
ATOM 863 O O . ALA A 1 109 ? 8.883 -15.609 -7.285 1 98.81 109 ALA A O 1
ATOM 864 N N . PRO A 1 110 ? 11.055 -15.305 -7.715 1 98.88 110 PRO A N 1
ATOM 865 C CA . PRO A 1 110 ? 10.789 -15.469 -9.141 1 98.88 110 PRO A CA 1
ATOM 866 C C . PRO A 1 110 ? 10.32 -16.875 -9.492 1 98.88 110 PRO A C 1
ATOM 868 O O . PRO A 1 110 ? 9.523 -17.062 -10.422 1 98.88 110 PRO A O 1
ATOM 871 N N . TYR A 1 111 ? 10.734 -17.875 -8.797 1 98.88 111 TYR A N 1
ATOM 872 C CA . TYR A 1 111 ? 10.336 -19.234 -9.133 1 98.88 111 TYR A CA 1
ATOM 873 C C . TYR A 1 111 ? 8.875 -19.469 -8.758 1 98.88 111 TYR A C 1
ATOM 875 O O . TYR A 1 111 ? 8.164 -20.203 -9.453 1 98.88 111 TYR A O 1
ATOM 883 N N . ILE A 1 112 ? 8.445 -18.906 -7.676 1 98.81 112 ILE A N 1
ATOM 884 C CA . ILE A 1 112 ? 7.031 -19 -7.332 1 98.81 112 ILE A CA 1
ATOM 885 C C . ILE A 1 112 ? 6.191 -18.375 -8.445 1 98.81 112 ILE A C 1
ATOM 887 O O . ILE A 1 112 ? 5.156 -18.938 -8.828 1 98.81 112 ILE A O 1
ATOM 891 N N . MET A 1 113 ? 6.629 -17.266 -8.977 1 98.88 113 MET A N 1
ATOM 892 C CA . MET A 1 113 ? 5.91 -16.594 -10.055 1 98.88 113 MET A CA 1
ATOM 893 C C . MET A 1 113 ? 5.918 -17.422 -11.328 1 98.88 113 MET A C 1
ATOM 895 O O . MET A 1 113 ? 4.922 -17.469 -12.047 1 98.88 113 MET A O 1
ATOM 899 N N . ILE A 1 114 ? 7.012 -18.109 -11.609 1 98.81 114 ILE A N 1
ATOM 900 C CA . ILE A 1 114 ? 7.102 -18.969 -12.789 1 98.81 114 ILE A CA 1
ATOM 901 C C . ILE A 1 114 ? 6.117 -20.141 -12.648 1 98.81 114 ILE A C 1
ATOM 903 O O . ILE A 1 114 ? 5.352 -20.422 -13.57 1 98.81 114 ILE A O 1
ATOM 907 N N . VAL A 1 115 ? 6.113 -20.812 -11.523 1 98.75 115 VAL A N 1
ATOM 908 C CA . VAL A 1 115 ? 5.23 -21.953 -11.312 1 98.75 115 VAL A CA 1
ATOM 909 C C . VAL A 1 115 ? 3.773 -21.5 -11.398 1 98.75 115 VAL A C 1
ATOM 911 O O . VAL A 1 115 ? 2.941 -22.172 -12.008 1 98.75 115 VAL A O 1
ATOM 914 N N . ASN A 1 116 ? 3.482 -20.406 -10.773 1 98.75 116 ASN A N 1
ATOM 915 C CA . ASN A 1 116 ? 2.135 -19.844 -10.836 1 98.75 116 ASN A CA 1
ATOM 916 C C . ASN A 1 116 ? 1.713 -19.547 -12.266 1 98.75 116 ASN A C 1
ATOM 918 O O . ASN A 1 116 ? 0.605 -19.891 -12.68 1 98.75 116 ASN A O 1
ATOM 922 N N . ALA A 1 117 ? 2.604 -18.922 -13.047 1 98.81 117 ALA A N 1
ATOM 923 C CA . ALA A 1 117 ? 2.318 -18.594 -14.445 1 98.81 117 ALA A CA 1
ATOM 924 C C . ALA A 1 117 ? 2.072 -19.859 -15.258 1 98.81 117 ALA A C 1
ATOM 926 O O . ALA A 1 117 ? 1.145 -19.922 -16.062 1 98.81 117 ALA A O 1
ATOM 927 N N . LEU A 1 118 ? 2.869 -20.859 -15.023 1 98.38 118 LEU A N 1
ATOM 928 C CA . LEU A 1 118 ? 2.695 -22.125 -15.719 1 98.38 118 LEU A CA 1
ATOM 929 C C . LEU A 1 118 ? 1.354 -22.766 -15.367 1 98.38 118 LEU A C 1
ATOM 931 O O . LEU A 1 118 ? 0.696 -23.344 -16.234 1 98.38 118 LEU A O 1
ATOM 935 N N . ALA A 1 119 ? 0.996 -22.703 -14.133 1 97.69 119 ALA A N 1
ATOM 936 C CA . ALA A 1 119 ? -0.305 -23.219 -13.719 1 97.69 119 ALA A CA 1
ATOM 937 C C . ALA A 1 119 ? -1.438 -22.531 -14.477 1 97.69 119 ALA A C 1
ATOM 939 O O . ALA A 1 119 ? -2.379 -23.188 -14.93 1 97.69 119 ALA A O 1
ATOM 940 N N . HIS A 1 120 ? -1.387 -21.203 -14.594 1 98.5 120 HIS A N 1
ATOM 941 C CA . HIS A 1 120 ? -2.389 -20.453 -15.344 1 98.5 120 HIS A CA 1
ATOM 942 C C . HIS A 1 120 ? -2.396 -20.859 -16.812 1 98.5 120 HIS A C 1
ATOM 944 O O . HIS A 1 120 ? -3.463 -21.031 -17.406 1 98.5 120 HIS A O 1
ATOM 950 N N . LEU A 1 121 ? -1.239 -21 -17.406 1 98.38 121 LEU A N 1
ATOM 951 C CA . LEU A 1 121 ? -1.109 -21.344 -18.812 1 98.38 121 LEU A CA 1
ATOM 952 C C . LEU A 1 121 ? -1.653 -22.75 -19.078 1 98.38 121 LEU A C 1
ATOM 954 O O . LEU A 1 121 ? -2.426 -22.953 -20.016 1 98.38 121 LEU A O 1
ATOM 958 N N . VAL A 1 122 ? -1.296 -23.703 -18.281 1 97.69 122 VAL A N 1
ATOM 959 C CA . VAL A 1 122 ? -1.708 -25.094 -18.453 1 97.69 122 VAL A CA 1
ATOM 960 C C . VAL A 1 122 ? -3.219 -25.203 -18.266 1 97.69 122 VAL A C 1
ATOM 962 O O . VAL A 1 122 ? -3.9 -25.859 -19.062 1 97.69 122 VAL A O 1
ATOM 965 N N . THR A 1 123 ? -3.723 -24.594 -17.188 1 97.12 123 THR A N 1
ATOM 966 C CA . THR A 1 123 ? -5.156 -24.641 -16.922 1 97.12 123 THR A CA 1
ATOM 967 C C . THR A 1 123 ? -5.934 -24 -18.078 1 97.12 123 THR A C 1
ATOM 969 O O . THR A 1 123 ? -6.969 -24.516 -18.5 1 97.12 123 THR A O 1
ATOM 972 N N . SER A 1 124 ? -5.488 -22.844 -18.547 1 98 124 SER A N 1
ATOM 973 C CA . SER A 1 124 ? -6.137 -22.172 -19.672 1 98 124 SER A CA 1
ATOM 974 C C . SER A 1 124 ? -6.129 -23.047 -20.922 1 98 124 SER A C 1
ATOM 976 O O . SER A 1 124 ? -7.137 -23.156 -21.625 1 98 124 SER A O 1
ATOM 978 N N . ALA A 1 125 ? -5.035 -23.703 -21.219 1 97.81 125 ALA A N 1
ATOM 979 C CA . ALA A 1 125 ? -4.906 -24.578 -22.375 1 97.81 125 ALA A CA 1
ATOM 980 C C . ALA A 1 125 ? -5.82 -25.781 -22.266 1 97.81 125 ALA A C 1
ATOM 982 O O . ALA A 1 125 ? -6.504 -26.156 -23.219 1 97.81 125 ALA A O 1
ATOM 983 N N . ARG A 1 126 ? -5.891 -26.344 -21.125 1 97.12 126 ARG A N 1
ATOM 984 C CA . ARG A 1 126 ? -6.684 -27.547 -20.891 1 97.12 126 ARG A CA 1
ATOM 985 C C . ARG A 1 126 ? -8.172 -27.25 -20.984 1 97.12 126 ARG A C 1
ATOM 987 O O . ARG A 1 126 ? -8.938 -28.016 -21.562 1 97.12 126 ARG A O 1
ATOM 994 N N . LEU A 1 127 ? -8.5 -26.109 -20.422 1 97.19 127 LEU A N 1
ATOM 995 C CA . LEU A 1 127 ? -9.914 -25.766 -20.375 1 97.19 127 LEU A CA 1
ATOM 996 C C . LEU A 1 127 ? -10.32 -24.953 -21.609 1 97.19 127 LEU A C 1
ATOM 998 O O . LEU A 1 127 ? -11.508 -24.797 -21.891 1 97.19 127 LEU A O 1
ATOM 1002 N N . ARG A 1 128 ? -9.297 -24.469 -22.359 1 97.69 128 ARG A N 1
ATOM 1003 C CA . ARG A 1 128 ? -9.5 -23.609 -23.516 1 97.69 128 ARG A CA 1
ATOM 1004 C C . ARG A 1 128 ? -10.336 -22.375 -23.156 1 97.69 128 ARG A C 1
ATOM 1006 O O . ARG A 1 128 ? -11.297 -22.047 -23.844 1 97.69 128 ARG A O 1
ATOM 1013 N N . LYS A 1 129 ? -9.953 -21.828 -21.969 1 96.69 129 LYS A N 1
ATOM 1014 C CA . LYS A 1 129 ? -10.641 -20.656 -21.422 1 96.69 129 LYS A CA 1
ATOM 1015 C C . LYS A 1 129 ? -9.664 -19.719 -20.719 1 96.69 129 LYS A C 1
ATOM 1017 O O . LYS A 1 129 ? -8.641 -20.172 -20.188 1 96.69 129 LYS A O 1
ATOM 1022 N N . TYR A 1 130 ? -10.047 -18.438 -20.781 1 97.5 130 TYR A N 1
ATOM 1023 C CA . TYR A 1 130 ? -9.375 -17.484 -19.906 1 97.5 130 TYR A CA 1
ATOM 1024 C C . TYR A 1 130 ? -9.641 -17.812 -18.438 1 97.5 130 TYR A C 1
ATOM 1026 O O . TYR A 1 130 ? -10.773 -18.125 -18.062 1 97.5 130 TYR A O 1
ATOM 1034 N N . ASN A 1 131 ? -8.656 -17.812 -17.703 1 97.5 131 ASN A N 1
ATOM 1035 C CA . ASN A 1 131 ? -8.852 -17.844 -16.266 1 97.5 131 ASN A CA 1
ATOM 1036 C C . ASN A 1 131 ? -8.258 -16.609 -15.594 1 97.5 131 ASN A C 1
ATOM 1038 O O . ASN A 1 131 ? -7.273 -16.047 -16.078 1 97.5 131 ASN A O 1
ATOM 1042 N N . PRO A 1 132 ? -8.852 -16.109 -14.578 1 98.44 132 PRO A N 1
ATOM 1043 C CA . PRO A 1 132 ? -8.43 -14.852 -13.945 1 98.44 132 PRO A CA 1
ATOM 1044 C C . PRO A 1 132 ? -6.98 -14.883 -13.477 1 98.44 132 PRO A C 1
ATOM 1046 O O . PRO A 1 132 ? -6.609 -15.734 -12.664 1 98.44 132 PRO A O 1
ATOM 1049 N N . GLY A 1 133 ? -6.176 -13.992 -13.953 1 98.5 133 GLY A N 1
ATOM 1050 C CA . GLY A 1 133 ? -4.762 -13.891 -13.617 1 98.5 133 GLY A CA 1
ATOM 1051 C C . GLY A 1 133 ? -3.854 -14.281 -14.773 1 98.5 133 GLY A C 1
ATOM 1052 O O . GLY A 1 133 ? -2.641 -14.07 -14.703 1 98.5 133 GLY A O 1
ATOM 1053 N N . LEU A 1 134 ? -4.457 -14.773 -15.82 1 98.75 134 LEU A N 1
ATOM 1054 C CA . LEU A 1 134 ? -3.688 -15.281 -16.953 1 98.75 134 LEU A CA 1
ATOM 1055 C C . LEU A 1 134 ? -2.875 -14.172 -17.609 1 98.75 134 LEU A C 1
ATOM 1057 O O . LEU A 1 134 ? -1.689 -14.352 -17.891 1 98.75 134 LEU A O 1
ATOM 1061 N N . VAL A 1 135 ? -3.418 -13.023 -17.844 1 98.81 135 VAL A N 1
ATOM 1062 C CA . VAL A 1 135 ? -2.768 -11.93 -18.562 1 98.81 135 VAL A CA 1
ATOM 1063 C C . VAL A 1 135 ? -1.537 -11.461 -17.781 1 98.81 135 VAL A C 1
ATOM 1065 O O . VAL A 1 135 ? -0.435 -11.414 -18.344 1 98.81 135 VAL A O 1
ATOM 1068 N N . THR A 1 136 ? -1.647 -11.211 -16.516 1 98.81 136 THR A N 1
ATOM 1069 C CA . THR A 1 136 ? -0.539 -10.68 -15.727 1 98.81 136 THR A CA 1
ATOM 1070 C C . THR A 1 136 ? 0.505 -11.758 -15.469 1 98.81 136 THR A C 1
ATOM 1072 O O . THR A 1 136 ? 1.689 -11.461 -15.305 1 98.81 136 THR A O 1
ATOM 1075 N N . SER A 1 137 ? 0.083 -13.016 -15.422 1 98.69 137 SER A N 1
ATOM 1076 C CA . SER A 1 137 ? 1.073 -14.078 -15.281 1 98.69 137 SER A CA 1
ATOM 1077 C C . SER A 1 137 ? 2.004 -14.133 -16.484 1 98.69 137 SER A C 1
ATOM 1079 O O . SER A 1 137 ? 3.197 -14.406 -16.344 1 98.69 137 SER A O 1
ATOM 1081 N N . ILE A 1 138 ? 1.501 -13.812 -17.641 1 98.62 138 ILE A N 1
ATOM 1082 C CA . ILE A 1 138 ? 2.283 -13.859 -18.859 1 98.62 138 ILE A CA 1
ATOM 1083 C C . ILE A 1 138 ? 3.078 -12.562 -19.016 1 98.62 138 ILE A C 1
ATOM 1085 O O . ILE A 1 138 ? 4.277 -12.594 -19.297 1 98.62 138 ILE A O 1
ATOM 1089 N N . VAL A 1 139 ? 2.467 -11.422 -18.797 1 98.81 139 VAL A N 1
ATOM 1090 C CA . VAL A 1 139 ? 3.029 -10.125 -19.156 1 98.81 139 VAL A CA 1
ATOM 1091 C C . VAL A 1 139 ? 3.961 -9.633 -18.047 1 98.81 139 VAL A C 1
ATOM 1093 O O . VAL A 1 139 ? 4.945 -8.945 -18.312 1 98.81 139 VAL A O 1
ATOM 1096 N N . LEU A 1 140 ? 3.672 -10.023 -16.812 1 98.88 140 LEU A N 1
ATOM 1097 C CA . LEU A 1 140 ? 4.445 -9.492 -15.688 1 98.88 140 LEU A CA 1
ATOM 1098 C C . LEU A 1 140 ? 5.305 -10.586 -15.062 1 98.88 140 LEU A C 1
ATOM 1100 O O . LEU A 1 140 ? 6.523 -10.43 -14.938 1 98.88 140 LEU A O 1
ATOM 1104 N N . PHE A 1 141 ? 4.711 -11.727 -14.75 1 98.94 141 PHE A N 1
ATOM 1105 C CA . PHE A 1 141 ? 5.426 -12.758 -14.008 1 98.94 141 PHE A CA 1
ATOM 1106 C C . PHE A 1 141 ? 6.594 -13.305 -14.828 1 98.94 141 PHE A C 1
ATOM 1108 O O . PHE A 1 141 ? 7.73 -13.336 -14.352 1 98.94 141 PHE A O 1
ATOM 1115 N N . LEU A 1 142 ? 6.273 -13.727 -16 1 98.88 142 LEU A N 1
ATOM 1116 C CA . LEU A 1 142 ? 7.281 -14.445 -16.766 1 98.88 142 LEU A CA 1
ATOM 1117 C C . LEU A 1 142 ? 8.461 -13.539 -17.109 1 98.88 142 LEU A C 1
ATOM 1119 O O . LEU A 1 142 ? 9.609 -13.859 -16.781 1 98.88 142 LEU A O 1
ATO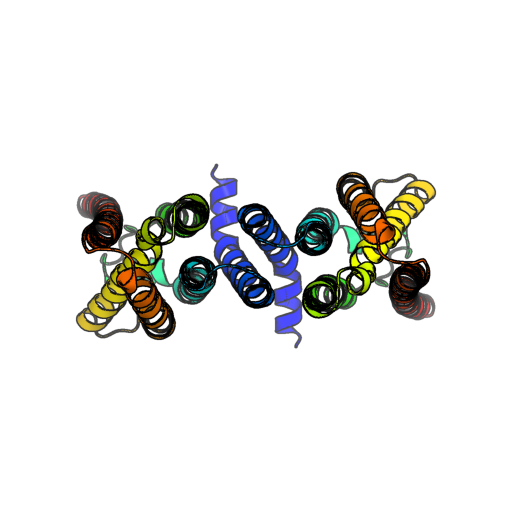M 1123 N N . PRO A 1 143 ? 8.273 -12.312 -17.672 1 98.88 143 PRO A N 1
ATOM 1124 C CA . PRO A 1 143 ? 9.43 -11.477 -18 1 98.88 143 PRO A CA 1
ATOM 1125 C C . PRO A 1 143 ? 10.234 -11.078 -16.766 1 98.88 143 PRO A C 1
ATOM 1127 O O . PRO A 1 143 ? 11.469 -11.117 -16.797 1 98.88 143 PRO A O 1
ATOM 1130 N N . LEU A 1 144 ? 9.594 -10.703 -15.68 1 98.94 144 LEU A N 1
ATOM 1131 C CA . LEU A 1 144 ? 10.32 -10.289 -14.484 1 98.94 144 LEU A CA 1
ATOM 1132 C C . LEU A 1 144 ? 11.109 -11.453 -13.898 1 98.94 144 LEU A C 1
ATOM 1134 O O . LEU A 1 144 ? 12.266 -11.289 -13.508 1 98.94 144 LEU A O 1
ATOM 1138 N N . SER A 1 145 ? 10.445 -12.609 -13.852 1 98.94 145 SER A N 1
ATOM 1139 C CA . SER A 1 145 ? 11.102 -13.766 -13.25 1 98.94 145 SER A CA 1
ATOM 1140 C C . SER A 1 145 ? 12.312 -14.211 -14.07 1 98.94 145 SER A C 1
ATOM 1142 O O . SER A 1 145 ? 13.367 -14.523 -13.516 1 98.94 145 SER A O 1
ATOM 1144 N N . VAL A 1 146 ? 12.172 -14.211 -15.352 1 98.75 146 VAL A N 1
ATOM 1145 C CA . VAL A 1 146 ? 13.281 -14.594 -16.219 1 98.75 146 VAL A CA 1
ATOM 1146 C C . VAL A 1 146 ? 14.43 -13.602 -16.062 1 98.75 146 VAL A C 1
ATOM 1148 O O . VAL A 1 146 ? 15.586 -14 -15.906 1 98.75 146 VAL A O 1
ATOM 1151 N N . ALA A 1 147 ? 14.156 -12.297 -16.062 1 98.75 147 ALA A N 1
ATOM 1152 C CA . ALA A 1 147 ? 15.172 -11.266 -15.859 1 98.75 147 ALA A CA 1
ATOM 1153 C C . ALA A 1 147 ? 15.867 -11.43 -14.516 1 98.75 147 ALA A C 1
ATOM 1155 O O . ALA A 1 147 ? 17.094 -11.289 -14.422 1 98.75 147 ALA A O 1
ATOM 1156 N N . THR A 1 148 ? 15.07 -11.734 -13.516 1 98.81 148 THR A N 1
ATOM 1157 C CA . THR A 1 148 ? 15.617 -11.883 -12.172 1 98.81 148 THR A CA 1
ATOM 1158 C C . THR A 1 148 ? 16.531 -13.102 -12.086 1 98.81 148 THR A C 1
ATOM 1160 O O . THR A 1 148 ? 17.672 -13 -11.617 1 98.81 148 THR A O 1
ATOM 1163 N N . ILE A 1 149 ? 16.062 -14.227 -12.57 1 98.62 149 ILE A N 1
ATOM 1164 C CA . ILE A 1 149 ? 16.828 -15.477 -12.547 1 98.62 149 ILE A CA 1
ATOM 1165 C C . ILE A 1 149 ? 18.094 -15.328 -13.383 1 98.62 149 ILE A C 1
ATOM 1167 O O . ILE A 1 149 ? 19.172 -15.758 -12.969 1 98.62 149 ILE A O 1
ATOM 1171 N N . TRP A 1 150 ? 17.969 -14.672 -14.531 1 98.06 150 TRP A N 1
ATOM 1172 C CA . TRP A 1 150 ? 19.109 -14.453 -15.414 1 98.06 150 TRP A CA 1
ATOM 1173 C C . TRP A 1 150 ? 20.156 -13.547 -14.75 1 98.06 150 TRP A C 1
ATOM 1175 O O . TRP A 1 150 ? 21.344 -13.859 -14.75 1 98.06 150 TRP A O 1
ATOM 1185 N N . THR A 1 151 ? 19.734 -12.461 -14.148 1 98.38 151 THR A N 1
ATOM 1186 C CA . THR A 1 151 ? 20.609 -11.492 -13.508 1 98.38 151 THR A CA 1
ATOM 1187 C C . THR A 1 151 ? 21.344 -12.125 -12.328 1 98.38 151 THR A C 1
ATOM 1189 O O . THR A 1 151 ? 22.547 -11.969 -12.18 1 98.38 151 THR A O 1
ATOM 1192 N N . ILE A 1 152 ? 20.641 -12.875 -11.539 1 98.25 152 ILE A N 1
ATOM 1193 C CA . ILE A 1 152 ? 21.234 -13.484 -10.359 1 98.25 152 ILE A CA 1
ATOM 1194 C C . ILE A 1 152 ? 22.109 -14.664 -10.773 1 98.25 152 ILE A C 1
ATOM 1196 O O . ILE A 1 152 ? 23.141 -14.93 -10.148 1 98.25 152 ILE A O 1
ATOM 1200 N N . GLY A 1 153 ? 21.688 -15.383 -11.812 1 96 153 GLY A N 1
ATOM 1201 C CA . GLY A 1 153 ? 22.422 -16.547 -12.32 1 96 153 GLY A CA 1
ATOM 1202 C C . GLY A 1 153 ? 23.797 -16.203 -12.836 1 96 153 GLY A C 1
ATOM 1203 O O . GLY A 1 153 ? 24.656 -17.078 -12.945 1 96 153 GLY A O 1
ATOM 1204 N N . ARG A 1 154 ? 24.031 -14.992 -13.078 1 92.5 154 ARG A N 1
ATOM 1205 C CA . ARG A 1 154 ? 25.328 -14.547 -13.547 1 92.5 154 ARG A CA 1
ATOM 1206 C C . ARG A 1 154 ? 26.375 -14.648 -12.445 1 92.5 154 ARG A C 1
ATOM 1208 O O . ARG A 1 154 ? 27.578 -14.727 -12.719 1 92.5 154 ARG A O 1
ATOM 1215 N N . THR A 1 155 ? 25.922 -14.602 -11.25 1 90 155 THR A N 1
ATOM 1216 C CA . THR A 1 155 ? 26.875 -14.586 -10.148 1 90 155 THR A CA 1
ATOM 1217 C C . THR A 1 155 ? 26.578 -15.711 -9.156 1 90 155 THR A C 1
ATOM 1219 O O . THR A 1 155 ? 27.406 -16.031 -8.305 1 90 155 THR A O 1
ATOM 1222 N N . ALA A 1 156 ? 25.375 -16.188 -9.266 1 90.94 156 ALA A N 1
ATOM 1223 C CA . ALA A 1 156 ? 24.984 -17.281 -8.375 1 90.94 156 ALA A CA 1
ATOM 1224 C C . ALA A 1 156 ? 25.062 -18.625 -9.086 1 90.94 156 ALA A C 1
ATOM 1226 O O . ALA A 1 156 ? 24.734 -18.734 -10.273 1 90.94 156 ALA A O 1
ATOM 1227 N N . GLY A 1 157 ? 25.469 -19.688 -8.477 1 90.94 157 GLY A N 1
ATOM 1228 C CA . GLY A 1 157 ? 25.594 -21.016 -9.047 1 90.94 157 GLY A CA 1
ATOM 1229 C C . GLY A 1 157 ? 24.25 -21.734 -9.164 1 90.94 157 GLY A C 1
ATOM 1230 O O . GLY A 1 157 ? 23.203 -21.141 -8.898 1 90.94 157 GLY A O 1
ATOM 1231 N N . LEU A 1 158 ? 24.281 -22.969 -9.547 1 95.38 158 LEU A N 1
ATOM 1232 C CA . LEU A 1 158 ? 23.125 -23.781 -9.852 1 95.38 158 LEU A CA 1
ATOM 1233 C C . LEU A 1 158 ? 22.391 -24.172 -8.578 1 95.38 158 LEU A C 1
ATOM 1235 O O . LEU A 1 158 ? 21.156 -24.297 -8.57 1 95.38 158 LEU A O 1
ATOM 1239 N N . VAL A 1 159 ? 23.078 -24.281 -7.508 1 97.25 159 VAL A N 1
ATOM 1240 C CA . VAL A 1 159 ? 22.5 -24.812 -6.277 1 97.25 159 VAL A CA 1
ATOM 1241 C C . VAL A 1 159 ? 21.422 -23.875 -5.754 1 97.25 159 VAL A C 1
ATOM 1243 O O . VAL A 1 159 ? 20.297 -24.281 -5.504 1 97.25 159 VAL A O 1
ATOM 1246 N N . PRO A 1 160 ? 21.703 -22.547 -5.637 1 97.5 160 PRO A N 1
ATOM 1247 C CA . PRO A 1 160 ? 20.656 -21.656 -5.184 1 97.5 160 PRO A CA 1
ATOM 1248 C C . PRO A 1 160 ? 19.453 -21.641 -6.125 1 97.5 160 PRO A C 1
ATOM 1250 O O . PRO A 1 160 ? 18.312 -21.5 -5.676 1 97.5 160 PRO A O 1
ATOM 1253 N N . GLN A 1 161 ? 19.719 -21.812 -7.398 1 97.88 161 GLN A N 1
ATOM 1254 C CA . GLN A 1 161 ? 18.641 -21.875 -8.375 1 97.88 161 GLN A CA 1
ATOM 1255 C C . GLN A 1 161 ? 17.734 -23.078 -8.117 1 97.88 161 GLN A C 1
ATOM 1257 O O . GLN A 1 161 ? 16.516 -22.953 -8.117 1 97.88 161 GLN A O 1
ATOM 1262 N N . MET A 1 162 ? 18.344 -24.203 -7.879 1 98 162 MET A N 1
ATOM 1263 C CA . MET A 1 162 ? 17.594 -25.438 -7.641 1 98 162 MET A CA 1
ATOM 1264 C C . MET A 1 162 ? 16.812 -25.359 -6.34 1 98 162 MET A C 1
ATOM 1266 O O . MET A 1 162 ? 15.688 -25.875 -6.258 1 98 162 MET A O 1
ATOM 1270 N N . ILE A 1 163 ? 17.375 -24.734 -5.355 1 98.12 163 ILE A N 1
ATOM 1271 C CA . ILE A 1 163 ? 16.688 -24.578 -4.078 1 98.12 163 ILE A CA 1
ATOM 1272 C C . ILE A 1 163 ? 15.461 -23.703 -4.254 1 98.12 163 ILE A C 1
ATOM 1274 O O . ILE A 1 163 ? 14.375 -24.031 -3.783 1 98.12 163 ILE A O 1
ATOM 1278 N N . GLY A 1 164 ? 15.641 -22.531 -4.965 1 98.25 164 GLY A N 1
ATOM 1279 C CA . GLY A 1 164 ? 14.508 -21.672 -5.238 1 98.25 164 GLY A CA 1
ATOM 1280 C C . GLY A 1 164 ? 13.391 -22.359 -5.988 1 98.25 164 GLY A C 1
ATOM 1281 O O . GLY A 1 164 ? 12.219 -22.25 -5.621 1 98.25 164 GLY A O 1
ATOM 1282 N N . ALA A 1 165 ? 13.766 -23.141 -6.973 1 98.31 165 ALA A N 1
ATOM 1283 C CA . ALA A 1 165 ? 12.797 -23.875 -7.785 1 98.31 165 ALA A CA 1
ATOM 1284 C C . ALA A 1 165 ? 12.086 -24.938 -6.965 1 98.31 165 ALA A C 1
ATOM 1286 O O . ALA A 1 165 ? 10.859 -25.078 -7.043 1 98.31 165 ALA A O 1
ATOM 1287 N N . ALA A 1 166 ? 12.852 -25.688 -6.203 1 98.62 166 ALA A N 1
ATOM 1288 C CA . ALA A 1 166 ? 12.289 -26.75 -5.383 1 98.62 166 ALA A CA 1
ATOM 1289 C C . ALA A 1 166 ? 11.297 -26.203 -4.363 1 98.62 166 ALA A C 1
ATOM 1291 O O . ALA A 1 166 ? 10.227 -26.766 -4.16 1 98.62 166 ALA A O 1
ATOM 1292 N N . LEU A 1 167 ? 11.656 -25.078 -3.709 1 98.38 167 LEU A N 1
ATOM 1293 C CA . LEU A 1 167 ? 10.781 -24.469 -2.721 1 98.38 167 LEU A CA 1
ATOM 1294 C C . LEU A 1 167 ? 9.484 -24 -3.367 1 98.38 167 LEU A C 1
ATOM 1296 O O . LEU A 1 167 ? 8.398 -24.172 -2.803 1 98.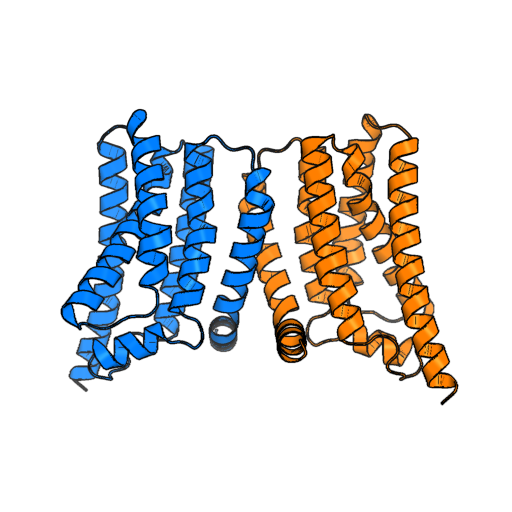38 167 LEU A O 1
ATOM 1300 N N . ALA A 1 168 ? 9.555 -23.406 -4.512 1 98.5 168 ALA A N 1
ATOM 1301 C CA . ALA A 1 168 ? 8.375 -22.938 -5.238 1 98.5 168 ALA A CA 1
ATOM 1302 C C . ALA A 1 168 ? 7.457 -24.094 -5.609 1 98.5 168 ALA A C 1
ATOM 1304 O O . ALA A 1 168 ? 6.238 -24.016 -5.426 1 98.5 168 ALA A O 1
ATOM 1305 N N . ILE A 1 169 ? 8.039 -25.203 -6.125 1 98.38 169 ILE A N 1
ATOM 1306 C CA . ILE A 1 169 ? 7.273 -26.375 -6.535 1 98.38 169 ILE A CA 1
ATOM 1307 C C . ILE A 1 169 ? 6.625 -27.016 -5.312 1 98.38 169 ILE A C 1
ATOM 1309 O O . ILE A 1 169 ? 5.434 -27.344 -5.332 1 98.38 169 ILE A O 1
ATOM 1313 N N . LEU A 1 170 ? 7.41 -27.172 -4.238 1 98.19 170 LEU A N 1
ATOM 1314 C CA . LEU A 1 170 ? 6.895 -27.781 -3.016 1 98.19 170 LEU A CA 1
ATOM 1315 C C . LEU A 1 170 ? 5.738 -26.969 -2.449 1 98.19 170 LEU A C 1
ATOM 1317 O O . LEU A 1 170 ? 4.742 -27.531 -1.986 1 98.19 170 LEU A O 1
ATOM 1321 N N . LEU A 1 171 ? 5.875 -25.656 -2.469 1 97.56 171 LEU A N 1
ATOM 1322 C CA . LEU A 1 171 ? 4.809 -24.781 -1.984 1 97.56 171 LEU A CA 1
ATOM 1323 C C . LEU A 1 171 ? 3.537 -24.984 -2.805 1 97.56 171 LEU A C 1
ATOM 1325 O O . LEU A 1 171 ? 2.443 -25.094 -2.244 1 97.56 171 LEU A O 1
ATOM 1329 N N . HIS A 1 172 ? 3.627 -25.062 -4.113 1 97.88 172 HIS A N 1
ATOM 1330 C CA . HIS A 1 172 ? 2.455 -25.219 -4.969 1 97.88 172 HIS A CA 1
ATOM 1331 C C . HIS A 1 172 ? 1.847 -26.609 -4.816 1 97.88 172 HIS A C 1
ATOM 1333 O O . HIS A 1 172 ? 0.623 -26.766 -4.832 1 97.88 172 HIS A O 1
ATOM 1339 N N . LEU A 1 173 ? 2.713 -27.625 -4.625 1 97.5 173 LEU A N 1
ATOM 1340 C CA . LEU A 1 173 ? 2.219 -28.969 -4.387 1 97.5 173 LEU A CA 1
ATOM 1341 C C . LEU A 1 173 ? 1.464 -29.047 -3.064 1 97.5 173 LEU A C 1
ATOM 1343 O O . LEU A 1 173 ? 0.458 -29.766 -2.961 1 97.5 173 LEU A O 1
ATOM 1347 N N . ALA A 1 174 ? 2.006 -28.359 -2.064 1 97.38 174 ALA A N 1
ATOM 1348 C CA . ALA A 1 174 ? 1.321 -28.328 -0.776 1 97.38 174 ALA A CA 1
ATOM 1349 C C . ALA A 1 174 ? -0.063 -27.688 -0.911 1 97.38 174 ALA A C 1
ATOM 1351 O O . ALA A 1 174 ? -1.032 -28.172 -0.321 1 97.38 174 ALA A O 1
ATOM 1352 N N . ILE A 1 175 ? -0.187 -26.625 -1.662 1 96.38 175 ILE A N 1
ATOM 1353 C CA . ILE A 1 175 ? -1.46 -25.953 -1.898 1 96.38 175 ILE A CA 1
ATOM 1354 C C . ILE A 1 175 ? -2.418 -26.906 -2.615 1 96.38 175 ILE A C 1
ATOM 1356 O O . ILE A 1 175 ? -3.57 -27.062 -2.203 1 96.38 175 ILE A O 1
ATOM 1360 N N . ILE A 1 176 ? -1.964 -27.578 -3.641 1 95.38 176 ILE A N 1
ATOM 1361 C CA . ILE A 1 176 ? -2.771 -28.516 -4.406 1 95.38 176 ILE A CA 1
ATOM 1362 C C . ILE A 1 176 ? -3.252 -29.641 -3.494 1 95.38 176 ILE A C 1
ATOM 1364 O O . ILE A 1 176 ? -4.418 -30.047 -3.551 1 95.38 176 ILE A O 1
ATOM 1368 N N . ALA A 1 177 ? -2.352 -30.125 -2.656 1 96.5 177 ALA A N 1
ATOM 1369 C CA . ALA A 1 177 ? -2.695 -31.203 -1.75 1 96.5 177 ALA A CA 1
ATOM 1370 C C . ALA A 1 177 ? -3.83 -30.812 -0.812 1 96.5 177 ALA A C 1
ATOM 1372 O O . ALA A 1 177 ? -4.789 -31.562 -0.633 1 96.5 177 ALA A O 1
ATOM 1373 N N . VAL A 1 178 ? -3.719 -29.672 -0.26 1 95.81 178 VAL A N 1
ATOM 1374 C CA . VAL A 1 178 ? -4.715 -29.188 0.691 1 95.81 178 VAL A CA 1
ATOM 1375 C C . VAL A 1 178 ? -6.07 -29.047 -0.004 1 95.81 178 VAL A C 1
ATOM 1377 O O . VAL A 1 178 ? -7.094 -29.5 0.522 1 95.81 178 VAL A O 1
ATOM 1380 N N . VAL A 1 179 ? -6.105 -28.469 -1.173 1 95.44 179 VAL A N 1
ATOM 1381 C CA . VAL A 1 179 ? -7.344 -28.219 -1.901 1 95.44 179 VAL A CA 1
ATOM 1382 C C . VAL A 1 179 ? -7.93 -29.547 -2.393 1 95.44 179 VAL A C 1
ATOM 1384 O O . VAL A 1 179 ? -9.148 -29.734 -2.371 1 95.44 179 VAL A O 1
ATOM 1387 N N . THR A 1 180 ? -7.055 -30.469 -2.791 1 94.69 180 THR A N 1
ATOM 1388 C CA . THR A 1 180 ? -7.492 -31.781 -3.268 1 94.69 180 THR A CA 1
ATOM 1389 C C . THR A 1 180 ? -8.102 -32.594 -2.131 1 94.69 180 THR A C 1
ATOM 1391 O O . THR A 1 180 ? -9.109 -33.281 -2.322 1 94.69 180 THR A O 1
ATOM 1394 N N . VAL A 1 181 ? -7.453 -32.531 -0.993 1 95.62 181 VAL A N 1
ATOM 1395 C CA . VAL A 1 181 ? -7.992 -33.25 0.166 1 95.62 181 VAL A CA 1
ATOM 1396 C C . VAL A 1 181 ? -9.406 -32.75 0.459 1 95.62 181 VAL A C 1
ATOM 1398 O O . VAL A 1 181 ? -10.312 -33.531 0.708 1 95.62 181 VAL A O 1
ATOM 1401 N N . ARG A 1 182 ? -9.594 -31.469 0.425 1 95.12 182 ARG A N 1
ATOM 1402 C CA . ARG A 1 182 ? -10.93 -30.922 0.648 1 95.12 182 ARG A CA 1
ATOM 1403 C C . ARG A 1 182 ? -11.883 -31.344 -0.462 1 95.12 182 ARG A C 1
ATOM 1405 O O . ARG A 1 182 ? -13.039 -31.688 -0.194 1 95.12 182 ARG A O 1
ATOM 1412 N N . TYR A 1 183 ? -11.469 -31.25 -1.651 1 95.06 183 TYR A N 1
ATOM 1413 C CA . TYR A 1 183 ? -12.266 -31.641 -2.803 1 95.06 183 TYR A CA 1
ATOM 1414 C C . TYR A 1 183 ? -12.781 -33.062 -2.645 1 95.06 183 TYR A C 1
ATOM 1416 O O . TYR A 1 183 ? -13.969 -33.344 -2.834 1 95.06 183 TYR A O 1
ATOM 1424 N N . ARG A 1 184 ? -11.938 -33.969 -2.225 1 95.38 184 ARG A N 1
ATOM 1425 C CA . ARG A 1 184 ? -12.281 -35.375 -2.062 1 95.38 184 ARG A CA 1
ATOM 1426 C C . ARG A 1 184 ? -13.242 -35.562 -0.896 1 95.38 184 ARG A C 1
ATOM 1428 O O . ARG A 1 184 ? -14.141 -36.406 -0.96 1 95.38 184 ARG A O 1
ATOM 1435 N N . SER A 1 185 ? -12.984 -34.781 0.096 1 95 185 SER A N 1
ATOM 1436 C CA . SER A 1 185 ? -13.875 -34.875 1.247 1 95 185 SER A CA 1
ATOM 1437 C C . SER A 1 185 ? -15.289 -34.469 0.886 1 95 185 SER A C 1
ATOM 1439 O O . SER A 1 185 ? -16.266 -35 1.425 1 95 185 SER A O 1
ATOM 1441 N N . LEU A 1 186 ? -15.461 -33.531 -0.004 1 92.81 186 LEU A N 1
ATOM 1442 C CA . LEU A 1 186 ? -16.766 -33.031 -0.437 1 92.81 186 LEU A CA 1
ATOM 1443 C C . LEU A 1 186 ? -17.422 -34 -1.416 1 92.81 186 LEU A C 1
ATOM 1445 O O . LEU A 1 186 ? -18.641 -34.094 -1.483 1 92.81 186 LEU A O 1
ATOM 1449 N N . ALA A 1 187 ? -16.594 -34.656 -2.16 1 90.06 187 ALA A N 1
ATOM 1450 C CA . ALA A 1 187 ? -17.109 -35.625 -3.141 1 90.06 187 ALA A CA 1
ATOM 1451 C C . ALA A 1 187 ? -17.656 -36.875 -2.457 1 90.06 187 ALA A C 1
ATOM 1453 O O . ALA A 1 187 ? -18.594 -37.5 -2.957 1 90.06 187 ALA A O 1
ATOM 1454 N N . ASN A 1 188 ? -17.078 -37.094 -1.349 1 88.69 188 ASN A N 1
ATOM 1455 C CA . ASN A 1 188 ? -17.5 -38.281 -0.621 1 88.69 188 ASN A CA 1
ATOM 1456 C C . ASN A 1 188 ? -18.656 -37.969 0.331 1 88.69 188 ASN A C 1
ATOM 1458 O O . ASN A 1 188 ? -19.219 -38.906 0.944 1 88.69 188 ASN A O 1
ATOM 1462 N N . ALA A 1 189 ? -19.266 -36.844 0.507 1 76.5 189 ALA A N 1
ATOM 1463 C CA . ALA A 1 189 ? -20.375 -36.5 1.387 1 76.5 189 ALA A CA 1
ATOM 1464 C C . ALA A 1 189 ? -21.688 -36.438 0.613 1 76.5 189 ALA A C 1
ATOM 1466 O O . ALA A 1 189 ? -21.688 -36.156 -0.59 1 76.5 189 ALA A O 1
ATOM 1467 N N . MET B 1 1 ? -16.422 10.016 -13.773 1 68.38 1 MET B N 1
ATOM 1468 C CA . MET B 1 1 ? -15.859 10.883 -12.742 1 68.38 1 MET B CA 1
ATOM 1469 C C . MET B 1 1 ? -16.578 10.68 -11.414 1 68.38 1 MET B C 1
ATOM 1471 O O . MET B 1 1 ? -15.938 10.484 -10.375 1 68.38 1 MET B O 1
ATOM 1475 N N . LEU B 1 2 ? -17.812 10.484 -11.547 1 74.75 2 LEU B N 1
ATOM 1476 C CA . LEU B 1 2 ? -18.594 10.297 -10.328 1 74.75 2 LEU B CA 1
ATOM 1477 C C . LEU B 1 2 ? -18.406 8.891 -9.773 1 74.75 2 LEU B C 1
ATOM 1479 O O . LEU B 1 2 ? -18.312 8.695 -8.562 1 74.75 2 LEU B O 1
ATOM 1483 N N . ARG B 1 3 ? -18.203 7.969 -10.633 1 87.88 3 ARG B N 1
ATOM 1484 C CA . ARG B 1 3 ? -18.031 6.586 -10.195 1 87.88 3 ARG B CA 1
ATOM 1485 C C . ARG B 1 3 ? -16.688 6.395 -9.5 1 87.88 3 ARG B C 1
ATOM 1487 O O . ARG B 1 3 ? -16.609 5.727 -8.469 1 87.88 3 ARG B O 1
ATOM 1494 N N . LEU B 1 4 ? -15.664 7.043 -10.055 1 89 4 LEU B N 1
ATOM 1495 C CA . LEU B 1 4 ? -14.328 6.957 -9.461 1 89 4 LEU B CA 1
ATOM 1496 C C . LEU B 1 4 ? -14.305 7.633 -8.094 1 89 4 LEU B C 1
ATOM 1498 O O . LEU B 1 4 ? -13.703 7.109 -7.152 1 89 4 LEU B O 1
ATOM 1502 N N . GLN B 1 5 ? -14.891 8.766 -8.07 1 92.56 5 GLN B N 1
ATOM 1503 C CA . GLN B 1 5 ? -14.953 9.484 -6.801 1 92.56 5 GLN B CA 1
ATOM 1504 C C . GLN B 1 5 ? -15.633 8.633 -5.727 1 92.56 5 GLN B C 1
ATOM 1506 O O . GLN B 1 5 ? -15.156 8.562 -4.594 1 92.56 5 GLN B O 1
ATOM 1511 N N . ALA B 1 6 ? -16.766 8.039 -6.074 1 94.88 6 ALA B N 1
ATOM 1512 C CA . ALA B 1 6 ? -17.5 7.195 -5.133 1 94.88 6 ALA B CA 1
ATOM 1513 C C . ALA B 1 6 ? -16.656 6.004 -4.699 1 94.88 6 ALA B C 1
ATOM 1515 O O . ALA B 1 6 ? -16.641 5.645 -3.518 1 94.88 6 ALA B O 1
ATOM 1516 N N . TRP B 1 7 ? -16.016 5.441 -5.648 1 96 7 TRP B N 1
ATOM 1517 C CA . TRP B 1 7 ? -15.141 4.305 -5.348 1 96 7 TRP B CA 1
ATOM 1518 C C . TRP B 1 7 ? -14.016 4.711 -4.406 1 96 7 TRP B C 1
ATOM 1520 O O . TRP B 1 7 ? -13.75 4.023 -3.416 1 96 7 TRP B O 1
ATOM 1530 N N . LEU B 1 8 ? -13.391 5.777 -4.719 1 96.88 8 LEU B N 1
ATOM 1531 C CA . LEU B 1 8 ? -12.312 6.27 -3.875 1 96.88 8 LEU B CA 1
ATOM 1532 C C . LEU B 1 8 ? -12.82 6.59 -2.473 1 96.88 8 LEU B C 1
ATOM 1534 O O . LEU B 1 8 ? -12.148 6.297 -1.481 1 96.88 8 LEU B O 1
ATOM 1538 N N . ALA B 1 9 ? -13.914 7.215 -2.441 1 96.81 9 ALA B N 1
ATOM 1539 C CA . ALA B 1 9 ? -14.484 7.555 -1.141 1 96.81 9 ALA B CA 1
ATOM 1540 C C . ALA B 1 9 ? -14.68 6.305 -0.283 1 96.81 9 ALA B C 1
ATOM 1542 O O . ALA B 1 9 ? -14.5 6.352 0.936 1 96.81 9 ALA B O 1
ATOM 1543 N N . ASP B 1 10 ? -14.969 5.203 -0.925 1 95.94 10 ASP B N 1
ATOM 1544 C CA . ASP B 1 10 ? -15.281 3.969 -0.213 1 95.94 10 ASP B CA 1
ATOM 1545 C C . ASP B 1 10 ? -14.008 3.25 0.224 1 95.94 10 ASP B C 1
ATOM 1547 O O . ASP B 1 10 ? -14.008 2.523 1.221 1 95.94 10 ASP B O 1
ATOM 1551 N N . TYR B 1 11 ? -12.797 3.555 -0.487 1 97.94 11 TYR B N 1
ATOM 1552 C CA . TYR B 1 11 ? -11.758 2.541 -0.342 1 97.94 11 TYR B CA 1
ATOM 1553 C C . TYR B 1 11 ? -10.406 3.182 -0.032 1 97.94 11 TYR B C 1
ATOM 1555 O O . TYR B 1 11 ? -9.469 2.496 0.366 1 97.94 11 TYR B O 1
ATOM 1563 N N . TRP B 1 12 ? -10.281 4.477 -0.14 1 98.38 12 TRP B N 1
ATOM 1564 C CA . TRP B 1 12 ? -8.961 5.09 -0.071 1 98.38 12 TRP B CA 1
ATOM 1565 C C . TRP B 1 12 ? -8.359 4.949 1.325 1 98.38 12 TRP B C 1
ATOM 1567 O O . TRP B 1 12 ? -7.145 4.82 1.479 1 98.38 12 TRP B O 1
ATOM 1577 N N . VAL B 1 13 ? -9.203 4.918 2.322 1 98.75 13 VAL B N 1
ATOM 1578 C CA . VAL B 1 13 ? -8.68 4.793 3.682 1 98.75 13 VAL B CA 1
ATOM 1579 C C . VAL B 1 13 ? -8.133 3.383 3.896 1 98.75 13 VAL B C 1
ATOM 1581 O O . VAL B 1 13 ? -7.105 3.205 4.555 1 98.75 13 VAL B O 1
ATOM 1584 N N . ILE B 1 14 ? -8.844 2.395 3.32 1 98.31 14 ILE B N 1
ATOM 1585 C CA . ILE B 1 14 ? -8.328 1.029 3.316 1 98.31 14 ILE B CA 1
ATOM 1586 C C . ILE B 1 14 ? -6.984 0.983 2.592 1 98.31 14 ILE B C 1
ATOM 1588 O O . ILE B 1 14 ? -6.031 0.375 3.078 1 98.31 14 ILE B O 1
ATOM 1592 N N . GLY B 1 15 ? -6.93 1.628 1.484 1 98.62 15 GLY B N 1
ATOM 1593 C CA . GLY B 1 15 ? -5.688 1.73 0.736 1 98.62 15 GLY B CA 1
ATOM 1594 C C . GLY B 1 15 ? -4.559 2.352 1.537 1 98.62 15 GLY B C 1
ATOM 1595 O O . GLY B 1 15 ? -3.432 1.854 1.521 1 98.62 15 GLY B O 1
ATOM 1596 N N . ALA B 1 16 ? -4.867 3.391 2.254 1 98.88 16 ALA B N 1
ATOM 1597 C CA . ALA B 1 16 ? -3.871 4.066 3.082 1 98.88 16 ALA B CA 1
ATOM 1598 C C . ALA B 1 16 ? -3.295 3.121 4.129 1 98.88 16 ALA B C 1
ATOM 1600 O O . ALA B 1 16 ? -2.084 3.105 4.363 1 98.88 16 ALA B O 1
ATOM 1601 N N . GLY B 1 17 ? -4.191 2.393 4.75 1 98.81 17 GLY B N 1
ATOM 1602 C CA . GLY B 1 17 ? -3.736 1.445 5.754 1 98.81 17 GLY B CA 1
ATOM 1603 C C . GLY B 1 17 ? -2.777 0.407 5.203 1 98.81 17 GLY B C 1
ATOM 1604 O O . GLY B 1 17 ? -1.723 0.154 5.793 1 98.81 17 GLY B O 1
ATOM 1605 N N . PHE B 1 18 ? -3.109 -0.193 4.094 1 98.75 18 PHE B N 1
ATOM 1606 C CA . PHE B 1 18 ? -2.279 -1.22 3.473 1 98.75 18 PHE B CA 1
ATOM 1607 C C . PHE B 1 18 ? -0.973 -0.624 2.963 1 98.75 18 PHE B C 1
ATOM 1609 O O . PHE B 1 18 ? 0.088 -1.237 3.098 1 98.75 18 PHE B O 1
ATOM 1616 N N . MET B 1 19 ? -1.067 0.563 2.375 1 98.81 19 MET B N 1
ATOM 1617 C CA . MET B 1 19 ? 0.148 1.237 1.929 1 98.81 19 MET B CA 1
ATOM 1618 C C . MET B 1 19 ? 1.081 1.511 3.104 1 98.81 19 MET B C 1
ATOM 1620 O O . MET B 1 19 ? 2.281 1.248 3.023 1 98.81 19 MET B O 1
ATOM 1624 N N . ALA B 1 20 ? 0.527 2.049 4.176 1 98.88 20 ALA B N 1
ATOM 1625 C CA . ALA B 1 20 ? 1.333 2.355 5.355 1 98.88 20 ALA B CA 1
ATOM 1626 C C . ALA B 1 20 ? 2.033 1.104 5.883 1 98.88 20 ALA B C 1
ATOM 1628 O O . ALA B 1 20 ? 3.242 1.119 6.125 1 98.88 20 ALA B O 1
ATOM 1629 N N . ALA B 1 21 ? 1.27 0.044 6.016 1 98.69 21 ALA B N 1
ATOM 1630 C CA . ALA B 1 21 ? 1.819 -1.202 6.543 1 98.69 21 ALA B CA 1
ATOM 1631 C C . ALA B 1 21 ? 2.941 -1.727 5.648 1 98.69 21 ALA B C 1
ATOM 1633 O O . ALA B 1 21 ? 3.975 -2.184 6.141 1 98.69 21 ALA B O 1
ATOM 1634 N N . SER B 1 22 ? 2.719 -1.653 4.371 1 98.5 22 SER B N 1
ATOM 1635 C CA . SER B 1 22 ? 3.719 -2.201 3.459 1 98.5 22 SER B CA 1
ATOM 1636 C C . SER B 1 22 ? 4.973 -1.336 3.434 1 98.5 22 SER B C 1
ATOM 1638 O O . SER B 1 22 ? 6.09 -1.855 3.375 1 98.5 22 SER B O 1
ATOM 1640 N N . PHE B 1 23 ? 4.82 -0.014 3.451 1 98.62 23 PHE B N 1
ATOM 1641 C CA . PHE B 1 23 ? 5.973 0.878 3.508 1 98.62 23 PHE B CA 1
ATOM 1642 C C . PHE B 1 23 ? 6.77 0.652 4.789 1 98.62 23 PHE B C 1
ATOM 1644 O O . PHE B 1 23 ? 8 0.641 4.762 1 98.62 23 PHE B O 1
ATOM 1651 N N . ILE B 1 24 ? 6.105 0.491 5.902 1 98.56 24 ILE B N 1
ATOM 1652 C CA . ILE B 1 24 ? 6.773 0.271 7.184 1 98.56 24 ILE B CA 1
ATOM 1653 C C . ILE B 1 24 ? 7.504 -1.07 7.156 1 98.56 24 ILE B C 1
ATOM 1655 O O . ILE B 1 24 ? 8.625 -1.183 7.656 1 98.56 24 ILE B O 1
ATOM 1659 N N . ALA B 1 25 ? 6.914 -2.045 6.539 1 98.25 25 ALA B N 1
ATOM 1660 C CA . ALA B 1 25 ? 7.512 -3.375 6.457 1 98.25 25 ALA B CA 1
ATOM 1661 C C . ALA B 1 25 ? 8.789 -3.348 5.625 1 98.25 25 ALA B C 1
ATOM 1663 O O . ALA B 1 25 ? 9.742 -4.074 5.922 1 98.25 25 ALA B O 1
ATOM 1664 N N . VAL B 1 26 ? 8.852 -2.498 4.629 1 97.81 26 VAL B N 1
ATOM 1665 C CA . VAL B 1 26 ? 10 -2.533 3.732 1 97.81 26 VAL B CA 1
ATOM 1666 C C . VAL B 1 26 ? 11.008 -1.454 4.137 1 97.81 26 VAL B C 1
ATOM 1668 O O . VAL B 1 26 ? 12.117 -1.398 3.602 1 97.81 26 VAL B O 1
ATOM 1671 N N . ALA B 1 27 ? 10.664 -0.594 5.105 1 97.38 27 ALA B N 1
ATOM 1672 C CA . ALA B 1 27 ? 11.469 0.561 5.504 1 97.38 27 ALA B CA 1
ATOM 1673 C C . ALA B 1 27 ? 12.898 0.146 5.848 1 97.38 27 ALA B C 1
ATOM 1675 O O . ALA B 1 27 ? 13.852 0.827 5.469 1 97.38 27 ALA B O 1
ATOM 1676 N N . PRO B 1 28 ? 13.133 -1.031 6.469 1 95.62 28 PRO B N 1
ATOM 1677 C CA . PRO B 1 28 ? 14.5 -1.392 6.859 1 95.62 28 PRO B CA 1
ATOM 1678 C C . PRO B 1 28 ? 15.391 -1.7 5.66 1 95.62 28 PRO B C 1
ATOM 1680 O O . PRO B 1 28 ? 16.625 -1.745 5.797 1 95.62 28 PRO B O 1
ATOM 1683 N N . ILE B 1 29 ? 14.766 -1.857 4.508 1 93.69 29 ILE B N 1
ATOM 1684 C CA . ILE B 1 29 ? 15.57 -2.273 3.365 1 93.69 29 ILE B CA 1
ATOM 1685 C C . ILE B 1 29 ? 15.758 -1.097 2.41 1 93.69 29 ILE B C 1
ATOM 1687 O O . ILE B 1 29 ? 16.438 -1.219 1.391 1 93.69 29 ILE B O 1
ATOM 1691 N N . VAL B 1 30 ? 15.031 -0.016 2.775 1 91.75 30 VAL B N 1
ATOM 1692 C CA . VAL B 1 30 ? 15.156 1.163 1.927 1 91.75 30 VAL B CA 1
ATOM 1693 C C . VAL B 1 30 ? 16.484 1.854 2.197 1 91.75 30 VAL B C 1
ATOM 1695 O O . VAL B 1 30 ? 16.734 2.324 3.311 1 91.75 30 VAL B O 1
ATOM 1698 N N . SER B 1 31 ? 17.562 1.653 1.467 1 91.94 31 SER B N 1
ATOM 1699 C CA . SER B 1 31 ? 18.938 2.129 1.638 1 91.94 31 SER B CA 1
ATOM 1700 C C . SER B 1 31 ? 19.062 3.596 1.241 1 91.94 31 SER B C 1
ATOM 1702 O O . SER B 1 31 ? 19.625 3.914 0.194 1 91.94 31 SER B O 1
ATOM 1704 N N . LEU B 1 32 ? 18.531 4.469 2.053 1 95.38 32 LEU B N 1
ATOM 1705 C CA . LEU B 1 32 ? 18.609 5.918 1.887 1 95.38 32 LEU B CA 1
ATOM 1706 C C . LEU B 1 32 ? 19.438 6.551 3 1 95.38 32 LEU B C 1
ATOM 1708 O O . LEU B 1 32 ? 19.625 5.941 4.055 1 95.38 32 LEU B O 1
ATOM 1712 N N . SER B 1 33 ? 20.047 7.707 2.684 1 96.12 33 SER B N 1
ATOM 1713 C CA . SER B 1 33 ? 20.656 8.469 3.77 1 96.12 33 SER B CA 1
ATOM 1714 C C . SER B 1 33 ? 19.625 8.789 4.859 1 96.12 33 SER B C 1
ATOM 1716 O O . SER B 1 33 ? 18.422 8.812 4.598 1 96.12 33 SER B O 1
ATOM 1718 N N . LEU B 1 34 ? 19.984 9.031 6.047 1 97.44 34 LEU B N 1
ATOM 1719 C CA . LEU B 1 34 ? 19.109 9.219 7.195 1 97.44 34 LEU B CA 1
ATOM 1720 C C . LEU B 1 34 ? 18.109 10.336 6.934 1 97.44 34 LEU B C 1
ATOM 1722 O O . LEU B 1 34 ? 16.906 10.156 7.133 1 97.44 34 LEU B O 1
ATOM 1726 N N . PRO B 1 35 ? 18.516 11.531 6.434 1 98.31 35 PRO B N 1
ATOM 1727 C CA . PRO B 1 35 ? 17.531 12.594 6.223 1 98.31 35 PRO B CA 1
ATOM 1728 C C . PRO B 1 35 ? 16.516 12.242 5.148 1 98.31 35 PRO B C 1
ATOM 1730 O O . PRO B 1 35 ? 15.328 12.562 5.293 1 98.31 35 PRO B O 1
ATOM 1733 N N . VAL B 1 36 ? 16.906 11.539 4.055 1 98.31 36 VAL B N 1
ATOM 1734 C CA . VAL B 1 36 ? 15.984 11.156 2.996 1 98.31 36 VAL B CA 1
ATOM 1735 C C . VAL B 1 36 ? 15.07 10.031 3.486 1 98.31 36 VAL B C 1
ATOM 1737 O O . VAL B 1 36 ? 13.891 9.984 3.137 1 98.31 36 VAL B O 1
ATOM 1740 N N . PHE B 1 37 ? 15.664 9.172 4.316 1 98.38 37 PHE B N 1
ATOM 1741 C CA . PHE B 1 37 ? 14.883 8.102 4.926 1 98.38 37 PHE B CA 1
ATOM 1742 C C . PHE B 1 37 ? 13.789 8.664 5.82 1 98.38 37 PHE B C 1
ATOM 1744 O O . PHE B 1 37 ? 12.656 8.172 5.812 1 98.38 37 PHE B O 1
ATOM 1751 N N . LEU B 1 38 ? 14.133 9.641 6.566 1 98.69 38 LEU B N 1
ATOM 1752 C CA . LEU B 1 38 ? 13.141 10.289 7.41 1 98.69 38 LEU B CA 1
ATOM 1753 C C . LEU B 1 38 ? 12.031 10.906 6.566 1 98.69 38 LEU B C 1
ATOM 1755 O O . LEU B 1 38 ? 10.852 10.828 6.93 1 98.69 38 LEU B O 1
ATOM 1759 N N . ILE B 1 39 ? 12.406 11.547 5.414 1 98.81 39 ILE B N 1
ATOM 1760 C CA . ILE B 1 39 ? 11.406 12.102 4.504 1 98.81 39 ILE B CA 1
ATOM 1761 C C . ILE B 1 39 ? 10.523 10.969 3.969 1 98.81 39 ILE B C 1
ATOM 1763 O O . ILE B 1 39 ? 9.305 11.125 3.865 1 98.81 39 ILE B O 1
ATOM 1767 N N . PHE B 1 40 ? 11.086 9.812 3.666 1 98.69 40 PHE B N 1
ATOM 1768 C CA . PHE B 1 40 ? 10.352 8.633 3.221 1 98.69 40 PHE B CA 1
ATOM 1769 C C . PHE B 1 40 ? 9.289 8.25 4.238 1 98.69 40 PHE B C 1
ATOM 1771 O O . PHE B 1 40 ? 8.156 7.914 3.865 1 98.69 40 PHE B O 1
ATOM 1778 N N . LEU B 1 41 ? 9.547 8.344 5.484 1 98.81 41 LEU B N 1
ATOM 1779 C CA . LEU B 1 41 ? 8.664 7.887 6.555 1 98.81 41 LEU B CA 1
ATOM 1780 C C . LEU B 1 41 ? 7.449 8.805 6.684 1 98.81 41 LEU B C 1
ATOM 1782 O O . LEU B 1 41 ? 6.457 8.438 7.316 1 98.81 41 LEU B O 1
ATOM 1786 N N . HIS B 1 42 ? 7.48 9.984 6.098 1 98.94 42 HIS B N 1
ATOM 1787 C CA . HIS B 1 42 ? 6.355 10.906 6.207 1 98.94 42 HIS B CA 1
ATOM 1788 C C . HIS B 1 42 ? 5.137 10.383 5.453 1 98.94 42 HIS B C 1
ATOM 1790 O O . HIS B 1 42 ? 4 10.672 5.828 1 98.94 42 HIS B O 1
ATOM 1796 N N . SER B 1 43 ? 5.336 9.578 4.422 1 98.81 43 SER B N 1
ATOM 1797 C CA . SER B 1 43 ? 4.203 9.008 3.695 1 98.81 43 SER B CA 1
ATOM 1798 C C . SER B 1 43 ? 3.49 7.949 4.523 1 98.81 43 SER B C 1
ATOM 1800 O O . SER B 1 43 ? 2.297 8.07 4.809 1 98.81 43 SER B O 1
ATOM 1802 N N . PRO B 1 44 ? 4.223 6.879 5 1 98.81 44 PRO B N 1
ATOM 1803 C CA . PRO B 1 44 ? 3.482 5.859 5.75 1 98.81 44 PRO B CA 1
ATOM 1804 C C . PRO B 1 44 ? 2.926 6.387 7.07 1 98.81 44 PRO B C 1
ATOM 1806 O O . PRO B 1 44 ? 1.851 5.969 7.504 1 98.81 44 PRO B O 1
ATOM 1809 N N . PHE B 1 45 ? 3.596 7.297 7.75 1 98.94 45 PHE B N 1
ATOM 1810 C CA . PHE B 1 45 ? 3.061 7.852 8.992 1 98.94 45 PHE B CA 1
ATOM 1811 C C . PHE B 1 45 ? 1.83 8.703 8.711 1 98.94 45 PHE B C 1
ATOM 1813 O O . PHE B 1 45 ? 0.87 8.688 9.484 1 98.94 45 PHE B O 1
ATOM 1820 N N . TYR B 1 46 ? 1.867 9.477 7.629 1 98.94 46 TYR B N 1
ATOM 1821 C CA . TYR B 1 46 ? 0.679 10.242 7.266 1 98.94 46 TYR B CA 1
ATOM 1822 C C . TYR B 1 46 ? -0.489 9.32 6.945 1 98.94 46 TYR B C 1
ATOM 1824 O O . TYR B 1 46 ? -1.64 9.633 7.262 1 98.94 46 TYR B O 1
ATOM 1832 N N . MET B 1 47 ? -0.169 8.203 6.305 1 98.94 47 MET B N 1
ATOM 1833 C CA . MET B 1 47 ? -1.213 7.242 5.953 1 98.94 47 MET B CA 1
ATOM 1834 C C . MET B 1 47 ? -1.834 6.629 7.207 1 98.94 47 MET B C 1
ATOM 1836 O O . MET B 1 47 ? -3.049 6.43 7.27 1 98.94 47 MET B O 1
ATOM 1840 N N . VAL B 1 48 ? -1.024 6.348 8.211 1 98.94 48 VAL B N 1
ATOM 1841 C CA . VAL B 1 48 ? -1.555 5.887 9.492 1 98.94 48 VAL B CA 1
ATOM 1842 C C . VAL B 1 48 ? -2.461 6.957 10.094 1 98.94 48 VAL B C 1
ATOM 1844 O O . VAL B 1 48 ? -3.543 6.652 10.602 1 98.94 48 VAL B O 1
ATOM 1847 N N . HIS B 1 49 ? -2.047 8.188 10.094 1 98.94 49 HIS B N 1
ATOM 1848 C CA . HIS B 1 49 ? -2.836 9.328 10.547 1 98.94 49 HIS B CA 1
ATOM 1849 C C . HIS B 1 49 ? -4.172 9.398 9.82 1 98.94 49 HIS B C 1
ATOM 1851 O O . HIS B 1 49 ? -5.211 9.641 10.438 1 98.94 49 HIS B O 1
ATOM 1857 N N . GLN B 1 50 ? -4.152 9.188 8.516 1 98.88 50 GLN B N 1
ATOM 1858 C CA . GLN B 1 50 ? -5.355 9.25 7.695 1 98.88 50 GLN B CA 1
ATOM 1859 C C . GLN B 1 50 ? -6.332 8.141 8.07 1 98.88 50 GLN B C 1
ATOM 1861 O O . GLN B 1 50 ? -7.551 8.328 8.016 1 98.88 50 GLN B O 1
ATOM 1866 N N . VAL B 1 51 ? -5.793 6.988 8.461 1 98.81 51 VAL B N 1
ATOM 1867 C CA . VAL B 1 51 ? -6.668 5.914 8.922 1 98.81 51 VAL B CA 1
ATOM 1868 C C . VAL B 1 51 ? -7.414 6.352 10.18 1 98.81 51 VAL B C 1
ATOM 1870 O O . VAL B 1 51 ? -8.633 6.188 10.273 1 98.81 51 VAL B O 1
ATOM 1873 N N . GLU B 1 52 ? -6.742 6.906 11.133 1 98.75 52 GLU B N 1
ATOM 1874 C CA . GLU B 1 52 ? -7.41 7.418 12.328 1 98.75 52 GLU B CA 1
ATOM 1875 C C . GLU B 1 52 ? -8.43 8.5 11.969 1 98.75 52 GLU B C 1
ATOM 1877 O O . GLU B 1 52 ? -9.531 8.531 12.516 1 98.75 52 GLU B O 1
ATOM 1882 N N . GLU B 1 53 ? -8.086 9.32 11.078 1 98.56 53 GLU B N 1
ATOM 1883 C CA . GLU B 1 53 ? -8.82 10.555 10.805 1 98.56 53 GLU B CA 1
ATOM 1884 C C . GLU B 1 53 ? -10.062 10.281 9.961 1 98.56 53 GLU B C 1
ATOM 1886 O O . GLU B 1 53 ? -11.117 10.883 10.188 1 98.56 53 GLU B O 1
ATOM 1891 N N . HIS B 1 54 ? -9.961 9.336 9.016 1 98.62 54 HIS B N 1
ATOM 1892 C CA . HIS B 1 54 ? -10.969 9.32 7.961 1 98.62 54 HIS B CA 1
ATOM 1893 C C . HIS B 1 54 ? -11.734 8 7.957 1 98.62 54 HIS B C 1
ATOM 1895 O O . HIS B 1 54 ? -12.68 7.836 7.184 1 98.62 54 HIS B O 1
ATOM 1901 N N . THR B 1 55 ? -11.305 6.984 8.758 1 98 55 THR B N 1
ATOM 1902 C CA . THR B 1 55 ? -12.109 5.773 8.859 1 98 55 THR B CA 1
ATOM 1903 C C . THR B 1 55 ? -13.547 6.113 9.227 1 98 55 THR B C 1
ATOM 1905 O O . THR B 1 55 ? -13.797 6.867 10.172 1 98 55 THR B O 1
ATOM 1908 N N . GLY B 1 56 ? -14.531 5.613 8.453 1 96.62 56 GLY B N 1
ATOM 1909 C CA . GLY B 1 56 ? -15.945 5.848 8.719 1 96.62 56 GLY B CA 1
ATOM 1910 C C . GLY B 1 56 ? -16.375 7.281 8.469 1 96.62 56 GLY B C 1
ATOM 1911 O O . GLY B 1 56 ? -17.359 7.746 9.031 1 96.62 56 GLY B O 1
ATOM 1912 N N . ASP B 1 57 ? -15.492 8.109 7.828 1 96.56 57 ASP B N 1
ATOM 1913 C CA . ASP B 1 57 ? -15.789 9.492 7.465 1 96.56 57 ASP B CA 1
ATOM 1914 C C . ASP B 1 57 ? -15.859 10.383 8.703 1 96.56 57 ASP B C 1
ATOM 1916 O O . ASP B 1 57 ? -16.531 11.406 8.695 1 96.56 57 ASP B O 1
ATOM 1920 N N . ARG B 1 58 ? -15.156 10.078 9.633 1 96.62 58 ARG B N 1
ATOM 1921 C CA . ARG B 1 58 ? -15.352 10.648 10.961 1 96.62 58 ARG B CA 1
ATOM 1922 C C . ARG B 1 58 ? -14.898 12.109 11 1 96.62 58 ARG B C 1
ATOM 1924 O O . ARG B 1 58 ? -15.523 12.938 11.664 1 96.62 58 ARG B O 1
ATOM 1931 N N . PHE B 1 59 ? -13.852 12.414 10.352 1 97.94 59 PHE B N 1
ATOM 1932 C CA . PHE B 1 59 ? -13.352 13.773 10.438 1 97.94 59 PHE B CA 1
ATOM 1933 C C . PHE B 1 59 ? -14.289 14.75 9.734 1 97.94 59 PHE B C 1
ATOM 1935 O O . PHE B 1 59 ? -14.586 15.82 10.258 1 97.94 59 PHE B O 1
ATOM 1942 N N . ARG B 1 60 ? -14.609 14.414 8.508 1 97.56 60 ARG B N 1
ATOM 1943 C CA . ARG B 1 60 ? -15.531 15.266 7.758 1 97.56 60 ARG B CA 1
ATOM 1944 C C . ARG B 1 60 ? -16.797 15.531 8.555 1 97.56 60 ARG B C 1
ATOM 1946 O O . ARG B 1 60 ? -17.25 16.672 8.656 1 97.56 60 ARG B O 1
ATOM 1953 N N . GLU B 1 61 ? -17.422 14.484 9.125 1 97.62 61 GLU B N 1
ATOM 1954 C CA . GLU B 1 61 ? -18.641 14.625 9.922 1 97.62 61 GLU B CA 1
ATOM 1955 C C . GLU B 1 61 ? -18.391 15.492 11.156 1 97.62 61 GLU B C 1
ATOM 1957 O O . GLU B 1 61 ? -19.203 16.359 11.484 1 97.62 61 GLU B O 1
ATOM 1962 N N . PHE B 1 62 ? -17.297 15.25 11.805 1 97.94 62 PHE B N 1
ATOM 1963 C CA . PHE B 1 62 ? -16.922 16.031 12.977 1 97.94 62 PHE B CA 1
ATOM 1964 C C . PHE B 1 62 ? -16.797 17.5 12.633 1 97.94 62 PHE B C 1
ATOM 1966 O O . PHE B 1 62 ? -17.359 18.359 13.32 1 97.94 62 PHE B O 1
ATOM 1973 N N . ALA B 1 63 ? -15.992 17.812 11.586 1 97 63 ALA B N 1
ATOM 1974 C CA . ALA B 1 63 ? -15.734 19.188 11.195 1 97 63 ALA B CA 1
ATOM 1975 C C . ALA B 1 63 ? -17.031 19.906 10.812 1 97 63 ALA B C 1
ATOM 1977 O O . ALA B 1 63 ? -17.281 21.031 11.258 1 97 63 ALA B O 1
ATOM 1978 N N . ASN B 1 64 ? -17.859 19.25 10.031 1 97.75 64 ASN B N 1
ATOM 1979 C CA . ASN B 1 64 ? -19.109 19.859 9.578 1 97.75 64 ASN B CA 1
ATOM 1980 C C . ASN B 1 64 ? -20.062 20.109 10.742 1 97.75 64 ASN B C 1
ATOM 1982 O O . ASN B 1 64 ? -20.719 21.141 10.805 1 97.75 64 ASN B O 1
ATOM 1986 N N . GLU B 1 65 ? -20.078 19.219 11.672 1 97.19 65 GLU B N 1
ATOM 1987 C CA . GLU B 1 65 ? -20.984 19.344 12.812 1 97.19 65 GLU B CA 1
ATOM 1988 C C . GLU B 1 65 ? -20.469 20.359 13.82 1 97.19 65 GLU B C 1
ATOM 1990 O O . GLU B 1 65 ? -21.234 21.203 14.312 1 97.19 65 GLU B O 1
ATOM 1995 N N . ASN B 1 66 ? -19.172 20.328 14.109 1 96.75 66 ASN B N 1
ATOM 1996 C CA . ASN B 1 66 ? -18.656 21.047 15.273 1 96.75 66 ASN B CA 1
ATOM 1997 C C . ASN B 1 66 ? -17.984 22.359 14.875 1 96.75 66 ASN B C 1
ATOM 1999 O O . ASN B 1 66 ? -17.828 23.25 15.703 1 96.75 66 ASN B O 1
ATOM 2003 N N . VAL B 1 67 ? -17.531 22.422 13.625 1 94.62 67 VAL B N 1
ATOM 2004 C CA . VAL B 1 67 ? -16.797 23.609 13.203 1 94.62 67 VAL B CA 1
ATOM 2005 C C . VAL B 1 67 ? -17.641 24.438 12.25 1 94.62 67 VAL B C 1
ATOM 2007 O O . VAL B 1 67 ? -17.641 25.672 12.328 1 94.62 67 VAL B O 1
ATOM 2010 N N . PHE B 1 68 ? -18.484 23.75 11.477 1 95.69 68 PHE B N 1
ATOM 2011 C CA . PHE B 1 68 ? -19.188 24.469 10.43 1 95.69 68 PHE B CA 1
ATOM 2012 C C . PHE B 1 68 ? -20.688 24.438 10.672 1 95.69 68 PHE B C 1
ATOM 2014 O O . PHE B 1 68 ? -21.484 24.516 9.734 1 95.69 68 PHE B O 1
ATOM 2021 N N . GLY B 1 69 ? -21.094 24.125 11.883 1 94.44 69 GLY B N 1
ATOM 2022 C CA . GLY B 1 69 ? -22.469 24.297 12.32 1 94.44 69 GLY B CA 1
ATOM 2023 C C . GLY B 1 69 ? -23.438 23.375 11.617 1 94.44 69 GLY B C 1
ATOM 2024 O O . GLY B 1 69 ? -24.578 23.766 11.32 1 94.44 69 GLY B O 1
ATOM 2025 N N . GLY B 1 70 ? -22.938 22.25 11.195 1 95.44 70 GLY B N 1
ATOM 2026 C CA . GLY B 1 70 ? -23.828 21.281 10.578 1 95.44 70 GLY B CA 1
ATOM 2027 C C . GLY B 1 70 ? -23.922 21.422 9.078 1 95.44 70 GLY B C 1
ATOM 2028 O O . GLY B 1 70 ? -24.609 20.641 8.414 1 95.44 70 GLY B O 1
ATOM 2029 N N . ARG B 1 71 ? -23.266 22.422 8.555 1 96.56 71 ARG B N 1
ATOM 2030 C CA . ARG B 1 71 ? -23.281 22.656 7.113 1 96.56 71 ARG B CA 1
ATOM 2031 C C . ARG B 1 71 ? -22.234 21.781 6.418 1 96.56 71 ARG B C 1
ATOM 2033 O O . ARG B 1 71 ? -21.156 21.531 6.973 1 96.56 71 ARG B O 1
ATOM 2040 N N . ASP B 1 72 ? -22.516 21.391 5.199 1 96.31 72 ASP B N 1
ATOM 2041 C CA . ASP B 1 72 ? -21.609 20.531 4.418 1 96.31 72 ASP B CA 1
ATOM 2042 C C . ASP B 1 72 ? -20.516 21.359 3.762 1 96.31 72 ASP B C 1
ATOM 2044 O O . ASP B 1 72 ? -20.344 21.328 2.541 1 96.31 72 ASP B O 1
ATOM 2048 N N . ALA B 1 73 ? -19.766 22.031 4.582 1 97.44 73 ALA B N 1
ATOM 2049 C CA . ALA B 1 73 ? -18.672 22.875 4.109 1 97.44 73 ALA B CA 1
ATOM 2050 C C . ALA B 1 73 ? -17.5 22.016 3.645 1 97.44 73 ALA B C 1
ATOM 2052 O O . ALA B 1 73 ? -16.875 22.312 2.613 1 97.44 73 ALA B O 1
ATOM 2053 N N . LEU B 1 74 ? -17.094 21.031 4.426 1 97.81 74 LEU B N 1
ATOM 2054 C CA . LEU B 1 74 ? -16.109 20.031 4.02 1 97.81 74 LEU B CA 1
ATOM 2055 C C . LEU B 1 74 ? -16.781 18.875 3.297 1 97.81 74 LEU B C 1
ATOM 2057 O O . LEU B 1 74 ? -17.422 18.031 3.928 1 97.81 74 LEU B O 1
ATOM 2061 N N . THR B 1 75 ? -16.625 18.781 2.018 1 97.44 75 THR B N 1
ATOM 2062 C CA . THR B 1 75 ? -17.312 17.781 1.202 1 97.44 75 THR B CA 1
ATOM 2063 C C . THR B 1 75 ? -16.453 16.547 1.036 1 97.44 75 THR B C 1
ATOM 2065 O O . THR B 1 75 ? -15.25 16.562 1.306 1 97.44 75 THR B O 1
ATOM 2068 N N . VAL B 1 76 ? -17.047 15.492 0.558 1 97.12 76 VAL B N 1
ATOM 2069 C CA . VAL B 1 76 ? -16.328 14.266 0.232 1 97.12 76 VAL B CA 1
ATOM 2070 C C . VAL B 1 76 ? -15.273 14.555 -0.835 1 97.12 76 VAL B C 1
ATOM 2072 O O . VAL B 1 76 ? -14.141 14.07 -0.747 1 97.12 76 VAL B O 1
ATOM 2075 N N . ALA B 1 77 ? -15.641 15.336 -1.785 1 96.44 77 ALA B N 1
ATOM 2076 C CA . ALA B 1 77 ? -14.719 15.695 -2.857 1 96.44 77 ALA B CA 1
ATOM 2077 C C . ALA B 1 77 ? -13.5 16.438 -2.309 1 96.44 77 ALA B C 1
ATOM 2079 O O . ALA B 1 77 ? -12.367 16.188 -2.729 1 96.44 77 ALA B O 1
ATOM 2080 N N . SER B 1 78 ? -13.727 17.406 -1.384 1 96.94 78 SER B N 1
ATOM 2081 C CA . SER B 1 78 ? -12.625 18.156 -0.781 1 96.94 78 SER B CA 1
ATOM 2082 C C . SER B 1 78 ? -11.688 17.234 -0.005 1 96.94 78 SER B C 1
ATOM 2084 O O . SER B 1 78 ? -10.469 17.375 -0.085 1 96.94 78 SER B O 1
ATOM 2086 N N . VAL B 1 79 ? -12.273 16.328 0.701 1 98 79 VAL B N 1
ATOM 2087 C CA . VAL B 1 79 ? -11.484 15.383 1.484 1 98 79 VAL B CA 1
ATOM 2088 C C . VAL B 1 79 ? -10.602 14.555 0.557 1 98 79 VAL B C 1
ATOM 2090 O O . VAL B 1 79 ? -9.406 14.375 0.821 1 98 79 VAL B O 1
ATOM 2093 N N . LEU B 1 80 ? -11.141 14.062 -0.541 1 98.19 80 LEU B N 1
ATOM 2094 C CA . LEU B 1 80 ? -10.398 13.242 -1.489 1 98.19 80 LEU B CA 1
ATOM 2095 C C . LEU B 1 80 ? -9.281 14.047 -2.146 1 98.19 80 LEU B C 1
ATOM 2097 O O . LEU B 1 80 ? -8.148 13.57 -2.256 1 98.19 80 LEU B O 1
ATOM 2101 N N . ILE B 1 81 ? -9.578 15.242 -2.529 1 97.56 81 ILE B N 1
ATOM 2102 C CA . ILE B 1 81 ? -8.609 16.078 -3.227 1 97.56 81 ILE B CA 1
ATOM 2103 C C . ILE B 1 81 ? -7.477 16.453 -2.273 1 97.56 81 ILE B C 1
ATOM 2105 O O . ILE B 1 81 ? -6.301 16.406 -2.645 1 97.56 81 ILE B O 1
ATOM 2109 N N . ILE B 1 82 ? -7.781 16.797 -1.075 1 98 82 ILE B N 1
ATOM 2110 C CA . ILE B 1 82 ? -6.793 17.203 -0.077 1 98 82 ILE B CA 1
ATOM 2111 C C . ILE B 1 82 ? -5.883 16.016 0.251 1 98 82 ILE B C 1
ATOM 2113 O O . ILE B 1 82 ? -4.66 16.156 0.319 1 98 82 ILE B O 1
ATOM 2117 N N . ASN B 1 83 ? -6.387 14.844 0.348 1 98.5 83 ASN B N 1
ATOM 2118 C CA . ASN B 1 83 ? -5.625 13.727 0.91 1 98.5 83 ASN B CA 1
ATOM 2119 C C . ASN B 1 83 ? -4.91 12.938 -0.177 1 98.5 83 ASN B C 1
ATOM 2121 O O . ASN B 1 83 ? -3.805 12.43 0.042 1 98.5 83 ASN B O 1
ATOM 2125 N N . LEU B 1 84 ? -5.449 12.734 -1.306 1 98 84 LEU B N 1
ATOM 2126 C CA . LEU B 1 84 ? -4.863 11.859 -2.316 1 98 84 LEU B CA 1
ATOM 2127 C C . LEU B 1 84 ? -3.885 12.633 -3.197 1 98 84 LEU B C 1
ATOM 2129 O O . LEU B 1 84 ? -2.67 12.555 -2.994 1 98 84 LEU B O 1
ATOM 2133 N N . PRO B 1 85 ? -4.34 13.539 -4.016 1 96.38 85 PRO B N 1
ATOM 2134 C CA . PRO B 1 85 ? -3.326 14.211 -4.836 1 96.38 85 PRO B CA 1
ATOM 2135 C C . PRO B 1 85 ? -2.445 15.156 -4.023 1 96.38 85 PRO B C 1
ATOM 2137 O O . PRO B 1 85 ? -1.251 15.289 -4.305 1 96.38 85 PRO B O 1
ATOM 2140 N N . PHE B 1 86 ? -2.963 15.812 -2.986 1 96.56 86 PHE B N 1
ATOM 2141 C CA . PHE B 1 86 ? -2.129 16.797 -2.303 1 96.56 86 PHE B CA 1
ATOM 2142 C C . PHE B 1 86 ? -1.264 16.125 -1.24 1 96.56 86 PHE B C 1
ATOM 2144 O O . PHE B 1 86 ? -0.037 16.234 -1.271 1 96.56 86 PHE B O 1
ATOM 2151 N N . VAL B 1 87 ? -1.875 15.406 -0.345 1 98.25 87 VAL B N 1
ATOM 2152 C CA . VAL B 1 87 ? -1.049 14.82 0.708 1 98.25 87 VAL B CA 1
ATOM 2153 C C . VAL B 1 87 ? -0.153 13.734 0.121 1 98.25 87 VAL B C 1
ATOM 2155 O O . VAL B 1 87 ? 1.071 13.789 0.26 1 98.25 87 VAL B O 1
ATOM 2158 N N . TRP B 1 88 ? -0.69 12.688 -0.545 1 98.75 88 TRP B N 1
ATOM 2159 C CA . TRP B 1 88 ? 0.11 11.602 -1.098 1 98.75 88 TRP B CA 1
ATOM 2160 C C . TRP B 1 88 ? 1.05 12.109 -2.184 1 98.75 88 TRP B C 1
ATOM 2162 O O . TRP B 1 88 ? 2.223 11.734 -2.229 1 98.75 88 TRP B O 1
ATOM 2172 N N . GLY B 1 89 ? 0.522 13.016 -3.078 1 98.62 89 GLY B N 1
ATOM 2173 C CA . GLY B 1 89 ? 1.331 13.555 -4.156 1 98.62 89 GLY B CA 1
ATOM 2174 C C . GLY B 1 89 ? 2.477 14.422 -3.668 1 98.62 89 GLY B C 1
ATOM 2175 O O . GLY B 1 89 ? 3.613 14.273 -4.125 1 98.62 89 GLY B O 1
ATOM 2176 N N . ILE B 1 90 ? 2.207 15.305 -2.738 1 98.56 90 ILE B N 1
ATOM 2177 C CA . ILE B 1 90 ? 3.232 16.219 -2.238 1 98.56 90 ILE B CA 1
ATOM 2178 C C . ILE B 1 90 ? 4.297 15.422 -1.479 1 98.56 90 ILE B C 1
ATOM 2180 O O . ILE B 1 90 ? 5.492 15.703 -1.607 1 98.56 90 ILE B O 1
ATOM 2184 N N . ASN B 1 91 ? 3.867 14.461 -0.675 1 98.75 91 ASN B N 1
ATOM 2185 C CA . ASN B 1 91 ? 4.852 13.641 0.025 1 98.75 91 ASN B CA 1
ATOM 2186 C C . ASN B 1 91 ? 5.734 12.867 -0.951 1 98.75 91 ASN B C 1
ATOM 2188 O O . ASN B 1 91 ? 6.938 12.734 -0.735 1 98.75 91 ASN B O 1
ATOM 2192 N N . LEU B 1 92 ? 5.125 12.328 -1.984 1 98.81 92 LEU B N 1
ATOM 2193 C CA . LEU B 1 92 ? 5.902 11.625 -2.996 1 98.81 92 LEU B CA 1
ATOM 2194 C C . LEU B 1 92 ? 6.875 12.57 -3.689 1 98.81 92 LEU B C 1
ATOM 2196 O O . LEU B 1 92 ? 8.047 12.234 -3.877 1 98.81 92 LEU B O 1
ATOM 2200 N N . LEU B 1 93 ? 6.43 13.734 -4.043 1 98.69 93 LEU B N 1
ATOM 2201 C CA . LEU B 1 93 ? 7.277 14.727 -4.707 1 98.69 93 LEU B CA 1
ATOM 2202 C C . LEU B 1 93 ? 8.406 15.18 -3.787 1 98.69 93 LEU B C 1
ATOM 2204 O O . LEU B 1 93 ? 9.531 15.383 -4.238 1 98.69 93 LEU B O 1
ATOM 2208 N N . ALA B 1 94 ? 8.062 15.391 -2.525 1 98.75 94 ALA B N 1
ATOM 2209 C CA . ALA B 1 94 ? 9.078 15.758 -1.547 1 98.75 94 ALA B CA 1
ATOM 2210 C C . ALA B 1 94 ? 10.164 14.688 -1.455 1 98.75 94 ALA B C 1
ATOM 2212 O O . ALA B 1 94 ? 11.352 15.008 -1.367 1 98.75 94 ALA B O 1
ATOM 2213 N N . LEU B 1 95 ? 9.719 13.453 -1.496 1 98.69 95 LEU B N 1
ATOM 2214 C CA . LEU B 1 95 ? 10.664 12.352 -1.432 1 98.69 95 LEU B CA 1
ATOM 2215 C C . LEU B 1 95 ? 11.562 12.328 -2.664 1 98.69 95 LEU B C 1
ATOM 2217 O O . LEU B 1 95 ? 12.781 12.195 -2.545 1 98.69 95 LEU B O 1
ATOM 2221 N N . TYR B 1 96 ? 11 12.492 -3.814 1 98.69 96 TYR B N 1
ATOM 2222 C CA . TYR B 1 96 ? 11.773 12.523 -5.051 1 98.69 96 TYR B CA 1
ATOM 2223 C C . TYR B 1 96 ? 12.734 13.703 -5.07 1 98.69 96 TYR B C 1
ATOM 2225 O O . TYR B 1 96 ? 13.883 13.57 -5.484 1 98.69 96 TYR B O 1
ATOM 2233 N N . ALA B 1 97 ? 12.273 14.828 -4.648 1 98.69 97 ALA B N 1
ATOM 2234 C CA . ALA B 1 97 ? 13.117 16.016 -4.609 1 98.69 97 ALA B CA 1
ATOM 2235 C C . ALA B 1 97 ? 14.289 15.828 -3.652 1 98.69 97 ALA B C 1
ATOM 2237 O O . ALA B 1 97 ? 15.43 16.172 -3.977 1 98.69 97 ALA B O 1
ATOM 2238 N N . ALA B 1 98 ? 13.977 15.297 -2.496 1 98.38 98 ALA B N 1
ATOM 2239 C CA . ALA B 1 98 ? 15.031 15.023 -1.522 1 98.38 98 ALA B CA 1
ATOM 2240 C C . ALA B 1 98 ? 16.062 14.039 -2.088 1 98.38 98 ALA B C 1
ATOM 2242 O O . ALA B 1 98 ? 17.266 14.211 -1.884 1 98.38 98 ALA B O 1
ATOM 2243 N N . PHE B 1 99 ? 15.539 13.07 -2.783 1 97.88 99 PHE B N 1
ATOM 2244 C CA . PHE B 1 99 ? 16.391 12.031 -3.35 1 97.88 99 PHE B CA 1
ATOM 2245 C C . PHE B 1 99 ? 17.25 12.594 -4.477 1 97.88 99 PHE B C 1
ATOM 2247 O O . PHE B 1 99 ? 18.453 12.297 -4.562 1 97.88 99 PHE B O 1
ATOM 2254 N N . LEU B 1 100 ? 16.703 13.445 -5.336 1 97.88 100 LEU B N 1
ATOM 2255 C CA . LEU B 1 100 ? 17.359 13.906 -6.555 1 97.88 100 LEU B CA 1
ATOM 2256 C C . LEU B 1 100 ? 18.219 15.133 -6.273 1 97.88 100 LEU B C 1
ATOM 2258 O O . LEU B 1 100 ? 19.281 15.297 -6.875 1 97.88 100 LEU B O 1
ATOM 2262 N N . TRP B 1 101 ? 17.766 15.969 -5.332 1 97.75 101 TRP B N 1
ATOM 2263 C CA . TRP B 1 101 ? 18.406 17.281 -5.23 1 97.75 101 TRP B CA 1
ATOM 2264 C C . TRP B 1 101 ? 18.906 17.531 -3.814 1 97.75 101 TRP B C 1
ATOM 2266 O O . TRP B 1 101 ? 19.594 18.516 -3.557 1 97.75 101 TRP B O 1
ATOM 2276 N N . GLY B 1 102 ? 18.625 16.656 -2.9 1 97.5 102 GLY B N 1
ATOM 2277 C CA . GLY B 1 102 ? 19.062 16.797 -1.524 1 97.5 102 GLY B CA 1
ATOM 2278 C C . GLY B 1 102 ? 17.922 16.938 -0.534 1 97.5 102 GLY B C 1
ATOM 2279 O O . GLY B 1 102 ? 16.828 17.344 -0.898 1 97.5 102 GL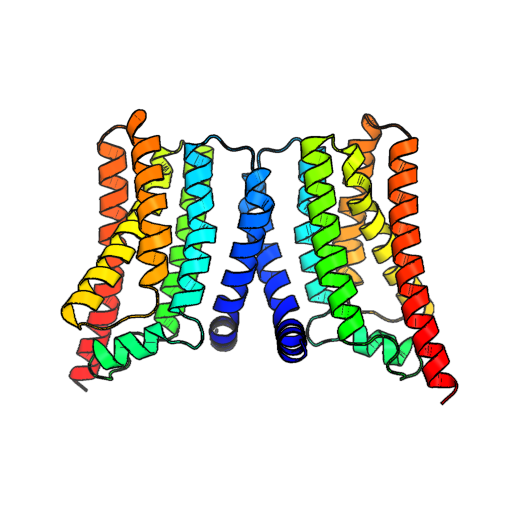Y B O 1
ATOM 2280 N N . PRO B 1 103 ? 18.125 16.594 0.712 1 98.19 103 PRO B N 1
ATOM 2281 C CA . PRO B 1 103 ? 17.062 16.469 1.714 1 98.19 103 PRO B CA 1
ATOM 2282 C C . PRO B 1 103 ? 16.344 17.797 1.966 1 98.19 103 PRO B C 1
ATOM 2284 O O . PRO B 1 103 ? 15.156 17.797 2.309 1 98.19 103 PRO B O 1
ATOM 2287 N N . ALA B 1 104 ? 17.047 18.891 1.793 1 98.31 104 ALA B N 1
ATOM 2288 C CA . ALA B 1 104 ? 16.438 20.203 2.051 1 98.31 104 ALA B CA 1
ATOM 2289 C C . ALA B 1 104 ? 15.219 20.422 1.161 1 98.31 104 ALA B C 1
ATOM 2291 O O . ALA B 1 104 ? 14.289 21.125 1.547 1 98.31 104 ALA B O 1
ATOM 2292 N N . TRP B 1 105 ? 15.227 19.766 0.027 1 98.19 105 TRP B N 1
ATOM 2293 C CA . TRP B 1 105 ? 14.148 19.938 -0.941 1 98.19 105 TRP B CA 1
ATOM 2294 C C . TRP B 1 105 ? 12.906 19.156 -0.521 1 98.19 105 TRP B C 1
ATOM 2296 O O . TRP B 1 105 ? 11.844 19.312 -1.126 1 98.19 105 TRP B O 1
ATOM 2306 N N . GLY B 1 106 ? 12.984 18.344 0.541 1 98.75 106 GLY B N 1
ATOM 2307 C CA . GLY B 1 106 ? 11.852 17.562 1.026 1 98.75 106 GLY B CA 1
ATOM 2308 C C . GLY B 1 106 ? 11.211 18.156 2.27 1 98.75 106 GLY B C 1
ATOM 2309 O O . GLY B 1 106 ? 10.281 17.578 2.834 1 98.75 106 GLY B O 1
ATOM 2310 N N . LEU B 1 107 ? 11.586 19.375 2.676 1 98.81 107 LEU B N 1
ATOM 2311 C CA . LEU B 1 107 ? 11.25 19.922 3.984 1 98.81 107 LEU B CA 1
ATOM 2312 C C . LEU B 1 107 ? 9.781 20.312 4.059 1 98.81 107 LEU B C 1
ATOM 2314 O O . LEU B 1 107 ? 9.234 20.5 5.148 1 98.81 107 LEU B O 1
ATOM 2318 N N . VAL B 1 108 ? 9.133 20.359 2.898 1 98.81 108 VAL B N 1
ATOM 2319 C CA . VAL B 1 108 ? 7.707 20.672 2.92 1 98.81 108 VAL B CA 1
ATOM 2320 C C . VAL B 1 108 ? 6.949 19.562 3.656 1 98.81 108 VAL B C 1
ATOM 2322 O O . VAL B 1 108 ? 5.953 19.828 4.328 1 98.81 108 VAL B O 1
ATOM 2325 N N . ALA B 1 109 ? 7.438 18.328 3.607 1 98.81 109 ALA B N 1
ATOM 2326 C CA . ALA B 1 109 ? 6.742 17.172 4.168 1 98.81 109 ALA B CA 1
ATOM 2327 C C . ALA B 1 109 ? 6.621 17.281 5.684 1 98.81 109 ALA B C 1
ATOM 2329 O O . ALA B 1 109 ? 5.516 17.234 6.23 1 98.81 109 ALA B O 1
ATOM 2330 N N . PRO B 1 110 ? 7.727 17.484 6.418 1 98.88 110 PRO B N 1
ATOM 2331 C CA . PRO B 1 110 ? 7.582 17.609 7.871 1 98.88 110 PRO B CA 1
ATOM 2332 C C . PRO B 1 110 ? 6.82 18.859 8.289 1 98.88 110 PRO B C 1
ATOM 2334 O O . PRO B 1 110 ? 6.109 18.859 9.297 1 98.88 110 PRO B O 1
ATOM 2337 N N . TYR B 1 111 ? 6.914 19.906 7.57 1 98.88 111 TYR B N 1
ATOM 2338 C CA . TYR B 1 111 ? 6.227 21.141 7.961 1 98.88 111 TYR B CA 1
ATOM 2339 C C . TYR B 1 111 ? 4.723 21 7.742 1 98.88 111 TYR B C 1
ATOM 2341 O O . TYR B 1 111 ? 3.932 21.547 8.516 1 98.88 111 TYR B O 1
ATOM 2349 N N . ILE B 1 112 ? 4.336 20.344 6.703 1 98.88 112 ILE B N 1
ATOM 2350 C CA . ILE B 1 112 ? 2.916 20.078 6.516 1 98.88 112 ILE B CA 1
ATOM 2351 C C . ILE B 1 112 ? 2.375 19.281 7.703 1 98.88 112 ILE B C 1
ATOM 2353 O O . ILE B 1 112 ? 1.282 19.578 8.203 1 98.88 112 ILE B O 1
ATOM 2357 N N . MET B 1 113 ? 3.125 18.312 8.172 1 98.88 113 MET B N 1
ATOM 2358 C CA . MET B 1 113 ? 2.711 17.5 9.305 1 98.88 113 MET B CA 1
ATOM 2359 C C . MET B 1 113 ? 2.65 18.328 10.586 1 98.88 113 MET B C 1
ATOM 2361 O O . MET B 1 113 ? 1.754 18.141 11.406 1 98.88 113 MET B O 1
ATOM 2365 N N . ILE B 1 114 ? 3.561 19.266 10.758 1 98.81 114 ILE B N 1
ATOM 2366 C CA . ILE B 1 114 ? 3.561 20.141 11.93 1 98.81 114 ILE B CA 1
ATOM 2367 C C . ILE B 1 114 ? 2.316 21.016 11.914 1 98.81 114 ILE B C 1
ATOM 2369 O O . ILE B 1 114 ? 1.604 21.125 12.914 1 98.81 114 ILE B O 1
ATOM 2373 N N . VAL B 1 115 ? 2.023 21.656 10.805 1 98.75 115 VAL B N 1
ATOM 2374 C CA . VAL B 1 115 ? 0.869 22.547 10.695 1 98.75 115 VAL B CA 1
ATOM 2375 C C . VAL B 1 115 ? -0.415 21.75 10.93 1 98.75 115 VAL B C 1
ATOM 2377 O O . VAL B 1 115 ? -1.319 22.203 11.633 1 98.75 115 VAL B O 1
ATOM 2380 N N . ASN B 1 116 ? -0.492 20.594 10.336 1 98.75 116 ASN B N 1
ATOM 2381 C CA . ASN B 1 116 ? -1.646 19.734 10.531 1 98.75 116 ASN B CA 1
ATOM 2382 C C . ASN B 1 116 ? -1.83 19.359 12 1 98.75 116 ASN B C 1
ATOM 2384 O O . ASN B 1 116 ? -2.939 19.438 12.523 1 98.75 116 ASN B O 1
ATOM 2388 N N . ALA B 1 117 ? -0.736 18.984 12.664 1 98.81 117 ALA B N 1
ATOM 2389 C CA . ALA B 1 117 ? -0.788 18.625 14.078 1 98.81 117 ALA B CA 1
ATOM 2390 C C . ALA B 1 117 ? -1.25 19.797 14.93 1 98.81 117 ALA B C 1
ATOM 2392 O O . ALA B 1 117 ? -2.07 19.641 15.836 1 98.81 117 ALA B O 1
ATOM 2393 N N . LEU B 1 118 ? -0.751 20.969 14.633 1 98.38 118 LEU B N 1
ATOM 2394 C CA . LEU B 1 118 ? -1.157 22.156 15.359 1 98.38 118 LEU B CA 1
ATOM 2395 C C . LEU B 1 118 ? -2.643 22.438 15.156 1 98.38 118 LEU B C 1
ATOM 2397 O O . LEU B 1 118 ? -3.332 22.859 16.094 1 98.38 118 LEU B O 1
ATOM 2401 N N . ALA B 1 119 ? -3.096 22.266 13.953 1 97.69 119 ALA B N 1
ATOM 2402 C CA . ALA B 1 119 ? -4.52 22.453 13.688 1 97.69 119 ALA B CA 1
ATOM 2403 C C . ALA B 1 119 ? -5.363 21.516 14.547 1 97.69 119 ALA B C 1
ATOM 2405 O O . ALA B 1 119 ? -6.387 21.922 15.102 1 97.69 119 ALA B O 1
ATOM 2406 N N . HIS B 1 120 ? -4.977 20.25 14.648 1 98.5 120 HIS B N 1
ATOM 2407 C CA . HIS B 1 120 ? -5.684 19.281 15.492 1 98.5 120 HIS B CA 1
ATOM 2408 C C . HIS B 1 120 ? -5.637 19.703 16.953 1 98.5 120 HIS B C 1
ATOM 2410 O O . HIS B 1 120 ? -6.645 19.609 17.672 1 98.5 120 HIS B O 1
ATOM 2416 N N . LEU B 1 121 ? -4.484 20.125 17.422 1 98.38 121 LEU B N 1
ATOM 2417 C CA . LEU B 1 121 ? -4.301 20.516 18.812 1 98.38 121 LEU B CA 1
ATOM 2418 C C . LEU B 1 121 ? -5.137 21.75 19.156 1 98.38 121 LEU B C 1
ATOM 2420 O O . LEU B 1 121 ? -5.832 21.766 20.172 1 98.38 121 LEU B O 1
ATOM 2424 N N . VAL B 1 122 ? -5.113 22.75 18.344 1 97.75 122 VAL B N 1
ATOM 2425 C CA . VAL B 1 122 ? -5.832 24 18.578 1 97.75 122 VAL B CA 1
ATOM 2426 C C . VAL B 1 122 ? -7.336 23.734 18.547 1 97.75 122 VAL B C 1
ATOM 2428 O O . VAL B 1 122 ? -8.07 24.219 19.422 1 97.75 122 VAL B O 1
ATOM 2431 N N . THR B 1 123 ? -7.785 23 17.516 1 97.19 123 THR B N 1
ATOM 2432 C CA . THR B 1 123 ? -9.211 22.688 17.406 1 97.19 123 THR B CA 1
ATOM 2433 C C . THR B 1 123 ? -9.68 21.891 18.625 1 97.19 123 THR B C 1
ATOM 2435 O O . THR B 1 123 ? -10.758 22.156 19.156 1 97.19 123 THR B O 1
ATOM 2438 N N . SER B 1 124 ? -8.914 20.875 19.031 1 98 124 SER B N 1
ATOM 2439 C CA . SER B 1 124 ? -9.25 20.094 20.203 1 98 124 SER B CA 1
ATOM 2440 C C . SER B 1 124 ? -9.328 20.969 21.453 1 98 124 SER B C 1
ATOM 2442 O O . SER B 1 124 ? -10.25 20.812 22.266 1 98 124 SER B O 1
ATOM 2444 N N . ALA B 1 125 ? -8.414 21.859 21.641 1 97.81 125 ALA B N 1
ATOM 2445 C CA . ALA B 1 125 ? -8.383 22.75 22.797 1 97.81 125 ALA B CA 1
ATOM 2446 C C . ALA B 1 125 ? -9.578 23.703 22.797 1 97.81 125 ALA B C 1
ATOM 2448 O O . ALA B 1 125 ? -10.219 23.906 23.828 1 97.81 125 ALA B O 1
ATOM 2449 N N . ARG B 1 126 ? -9.898 24.219 21.688 1 97.12 126 ARG B N 1
ATOM 2450 C CA . ARG B 1 126 ? -10.977 25.188 21.562 1 97.12 126 ARG B CA 1
ATOM 2451 C C . ARG B 1 126 ? -12.336 24.531 21.797 1 97.12 126 ARG B C 1
ATOM 2453 O O . ARG B 1 126 ? -13.195 25.109 22.469 1 97.12 126 ARG B O 1
ATOM 2460 N N . LEU B 1 127 ? -12.43 23.344 21.25 1 97.19 127 LEU B N 1
ATOM 2461 C CA . LEU B 1 127 ? -13.711 22.656 21.359 1 97.19 127 LEU B CA 1
ATOM 2462 C C . LEU B 1 127 ? -13.766 21.797 22.609 1 97.19 127 LEU B C 1
ATOM 2464 O O . LEU B 1 127 ? -14.844 21.344 23.016 1 97.19 127 LEU B O 1
ATOM 2468 N N . ARG B 1 128 ? -12.586 21.578 23.234 1 97.69 128 ARG B N 1
ATOM 2469 C CA . ARG B 1 128 ? -12.453 20.703 24.391 1 97.69 128 ARG B CA 1
ATOM 2470 C C . ARG B 1 128 ? -13 19.312 24.094 1 97.69 128 ARG B C 1
ATOM 2472 O O . ARG B 1 128 ? -13.766 18.75 24.891 1 97.69 128 ARG B O 1
ATOM 2479 N N . LYS B 1 129 ? -12.609 18.828 22.875 1 96.69 129 LYS B N 1
ATOM 2480 C CA . LYS B 1 129 ? -13.055 17.531 22.391 1 96.69 129 LYS B CA 1
ATOM 2481 C C . LYS B 1 129 ? -11.953 16.859 21.578 1 96.69 129 LYS B C 1
ATOM 2483 O O . LYS B 1 129 ? -11.133 17.531 20.938 1 96.69 129 LYS B O 1
ATOM 2488 N N . TYR B 1 130 ? -12 15.523 21.672 1 97.5 130 TYR B N 1
ATOM 2489 C CA . TYR B 1 130 ? -11.211 14.75 20.703 1 97.5 130 TYR B CA 1
ATOM 2490 C C . TYR B 1 130 ? -11.695 14.992 19.281 1 97.5 130 TYR B C 1
ATOM 2492 O O . TYR B 1 130 ? -12.906 15.008 19.031 1 97.5 130 TYR B O 1
ATOM 2500 N N . ASN B 1 131 ? -10.828 15.227 18.453 1 97.56 131 ASN B N 1
ATOM 2501 C CA . ASN B 1 131 ? -11.164 15.188 17.031 1 97.56 131 ASN B CA 1
ATOM 2502 C C . ASN B 1 131 ? -10.367 14.125 16.297 1 97.56 131 ASN B C 1
ATOM 2504 O O . ASN B 1 131 ? -9.227 13.828 16.672 1 97.56 131 ASN B O 1
ATOM 2508 N N . PRO B 1 132 ? -10.922 13.477 15.344 1 98.5 132 PRO B N 1
ATOM 2509 C CA . PRO B 1 132 ? -10.273 12.352 14.656 1 98.5 132 PRO B CA 1
ATOM 2510 C C . PRO B 1 132 ? -8.93 12.734 14.039 1 98.5 132 PRO B C 1
ATOM 2512 O O . PRO B 1 132 ? -8.867 13.641 13.203 1 98.5 132 PRO B O 1
ATOM 2515 N N . GLY B 1 133 ? -7.895 12.062 14.414 1 98.5 133 GLY B N 1
ATOM 2516 C CA . GLY B 1 133 ? -6.539 12.312 13.938 1 98.5 133 GLY B CA 1
ATOM 2517 C C . GLY B 1 133 ? -5.641 12.922 14.992 1 98.5 133 GLY B C 1
ATOM 2518 O O . GLY B 1 133 ? -4.426 13.016 14.805 1 98.5 133 GLY B O 1
ATOM 2519 N N . LEU B 1 134 ? -6.227 13.273 16.094 1 98.75 134 LEU B N 1
ATOM 2520 C CA . LEU B 1 134 ? -5.496 13.977 17.156 1 98.75 134 LEU B CA 1
ATOM 2521 C C . LEU B 1 134 ? -4.371 13.102 17.703 1 98.75 134 LEU B C 1
ATOM 2523 O O . LEU B 1 134 ? -3.242 13.57 17.875 1 98.75 134 LEU B O 1
ATOM 2527 N N . VAL B 1 135 ? -4.59 11.867 17.984 1 98.81 135 VAL B N 1
ATOM 2528 C CA . VAL B 1 135 ? -3.623 10.977 18.625 1 98.81 135 VAL B CA 1
ATOM 2529 C C . VAL B 1 135 ? -2.4 10.812 17.719 1 98.81 135 VAL B C 1
ATOM 2531 O O . VAL B 1 135 ? -1.268 11.039 18.156 1 98.81 135 VAL B O 1
ATOM 2534 N N . THR B 1 136 ? -2.57 10.516 16.469 1 98.81 136 THR B N 1
ATOM 2535 C CA . THR B 1 136 ? -1.455 10.266 15.562 1 98.81 136 THR B CA 1
ATOM 2536 C C . THR B 1 136 ? -0.74 11.562 15.211 1 98.81 136 THR B C 1
ATOM 2538 O O . THR B 1 136 ? 0.458 11.562 14.914 1 98.81 136 THR B O 1
ATOM 2541 N N . SER B 1 137 ? -1.465 12.68 15.219 1 98.69 137 SER B N 1
ATOM 2542 C CA . SER B 1 137 ? -0.784 13.945 14.984 1 98.69 137 SER B CA 1
ATOM 2543 C C . SER B 1 137 ? 0.227 14.242 16.078 1 98.69 137 SER B C 1
ATOM 2545 O O . SER B 1 137 ? 1.294 14.805 15.82 1 98.69 137 SER B O 1
ATOM 2547 N N . ILE B 1 138 ? -0.066 13.828 17.281 1 98.69 138 ILE B N 1
ATOM 2548 C CA . ILE B 1 138 ? 0.805 14.078 18.422 1 98.69 138 ILE B CA 1
ATOM 2549 C C . ILE B 1 138 ? 1.902 13.016 18.484 1 98.69 138 ILE B C 1
ATOM 2551 O O . ILE B 1 138 ? 3.082 13.344 18.625 1 98.69 138 ILE B O 1
ATOM 2555 N N . VAL B 1 139 ? 1.571 11.758 18.297 1 98.81 139 VAL B N 1
ATOM 2556 C CA . VAL B 1 139 ? 2.471 10.641 18.578 1 98.81 139 VAL B CA 1
ATOM 2557 C C . VAL B 1 139 ? 3.375 10.383 17.375 1 98.81 139 VAL B C 1
ATOM 2559 O O . VAL B 1 139 ? 4.523 9.969 17.531 1 98.81 139 VAL B O 1
ATOM 2562 N N . LEU B 1 140 ? 2.875 10.672 16.172 1 98.88 140 LEU B N 1
ATOM 2563 C CA . LEU B 1 140 ? 3.635 10.336 14.969 1 98.88 140 LEU B CA 1
ATOM 2564 C C . LEU B 1 140 ? 4.129 11.594 14.273 1 98.88 140 LEU B C 1
ATOM 2566 O O . LEU B 1 140 ? 5.328 11.734 14.016 1 98.88 140 LEU B O 1
ATOM 2570 N N . PHE B 1 141 ? 3.24 12.555 14.031 1 98.94 141 PHE B N 1
ATOM 2571 C CA . PHE B 1 141 ? 3.598 13.719 13.227 1 98.94 141 PHE B CA 1
ATOM 2572 C C . PHE B 1 141 ? 4.676 14.547 13.922 1 98.94 141 PHE B C 1
ATOM 2574 O O . PHE B 1 141 ? 5.711 14.852 13.336 1 98.94 141 PHE B O 1
ATOM 2581 N N . LEU B 1 142 ? 4.387 14.891 15.141 1 98.88 142 LEU B N 1
ATOM 2582 C CA . LEU B 1 142 ? 5.262 15.844 15.812 1 98.88 142 LEU B CA 1
ATOM 2583 C C . LEU B 1 142 ? 6.66 15.258 16 1 98.88 142 LEU B C 1
ATOM 2585 O O . LEU B 1 142 ? 7.648 15.852 15.57 1 98.88 142 LEU B O 1
ATOM 2589 N N . PRO B 1 143 ? 6.84 14.039 16.578 1 98.88 143 PRO B N 1
ATOM 2590 C CA . PRO B 1 143 ? 8.195 13.516 16.781 1 98.88 143 PRO B CA 1
ATOM 2591 C C . PRO B 1 143 ? 8.938 13.305 15.461 1 98.88 143 PRO B C 1
ATOM 2593 O O . PRO B 1 143 ? 10.117 13.648 15.352 1 98.88 143 PRO B O 1
ATOM 2596 N N . LEU B 1 144 ? 8.297 12.781 14.438 1 98.94 144 LEU B N 1
ATOM 2597 C CA . LEU B 1 144 ? 8.969 12.539 13.172 1 98.94 144 LEU B CA 1
ATOM 2598 C C . LEU B 1 144 ? 9.383 13.859 12.516 1 98.94 144 LEU B C 1
ATOM 2600 O O . LEU B 1 144 ? 10.5 13.969 12 1 98.94 144 LEU B O 1
ATOM 2604 N N . SER B 1 145 ? 8.453 14.812 12.547 1 98.94 145 SER B N 1
ATOM 2605 C CA . SER B 1 145 ? 8.734 16.094 11.898 1 98.94 145 SER B CA 1
ATOM 2606 C C . SER B 1 145 ? 9.883 16.828 12.586 1 98.94 145 SER B C 1
ATOM 2608 O O . SER B 1 145 ? 10.758 17.375 11.93 1 98.94 145 SER B O 1
ATOM 2610 N N . VAL B 1 146 ? 9.883 16.812 13.883 1 98.75 146 VAL B N 1
ATOM 2611 C CA . VAL B 1 146 ? 10.945 17.469 14.633 1 98.75 146 VAL B CA 1
ATOM 2612 C C . VAL B 1 146 ? 12.281 16.781 14.336 1 98.75 146 VAL B C 1
ATOM 2614 O O . VAL B 1 146 ? 13.281 17.453 14.078 1 98.75 146 VAL B O 1
ATOM 2617 N N . ALA B 1 147 ? 12.328 15.438 14.344 1 98.75 147 ALA B N 1
ATOM 2618 C CA . ALA B 1 147 ? 13.547 14.688 14.031 1 98.75 147 ALA B CA 1
ATOM 2619 C C . ALA B 1 147 ? 14.031 15 12.617 1 98.75 147 ALA B C 1
ATOM 2621 O O . ALA B 1 147 ? 15.234 15.156 12.391 1 98.75 147 ALA B O 1
ATOM 2622 N N . THR B 1 148 ? 13.086 15.094 11.711 1 98.81 148 THR B N 1
ATOM 2623 C CA . THR B 1 148 ? 13.43 15.352 10.32 1 98.81 148 THR B CA 1
ATOM 2624 C C . THR B 1 148 ? 14.008 16.75 10.156 1 98.81 148 THR B C 1
ATOM 2626 O O . THR B 1 148 ? 15.078 16.922 9.562 1 98.81 148 THR B O 1
ATOM 2629 N N . ILE B 1 149 ? 13.328 17.734 10.695 1 98.62 149 ILE B N 1
ATOM 2630 C CA . ILE B 1 149 ? 13.75 19.125 10.609 1 98.62 149 ILE B CA 1
ATOM 2631 C C . ILE B 1 149 ? 15.102 19.312 11.305 1 98.62 149 ILE B C 1
ATOM 2633 O O . ILE B 1 149 ? 15.992 19.984 10.781 1 98.62 149 ILE B O 1
ATOM 2637 N N . TRP B 1 150 ? 15.266 18.656 12.445 1 98.06 150 TRP B N 1
ATOM 2638 C CA . TRP B 1 150 ? 16.516 18.734 13.195 1 98.06 150 TRP B CA 1
ATOM 2639 C C . TRP B 1 150 ? 17.656 18.109 12.422 1 98.06 150 TRP B C 1
ATOM 2641 O O . TRP B 1 150 ? 18.734 18.703 12.289 1 98.06 150 TRP B O 1
ATOM 2651 N N . THR B 1 151 ? 17.469 16.938 11.859 1 98.38 151 THR B N 1
ATOM 2652 C CA . THR B 1 151 ? 18.484 16.203 11.117 1 98.38 151 THR B CA 1
ATOM 2653 C C . THR B 1 151 ? 18.906 16.984 9.867 1 98.38 151 THR B C 1
ATOM 2655 O O . THR B 1 151 ? 20.094 17.125 9.594 1 98.38 151 THR B O 1
ATOM 2658 N N . ILE B 1 152 ? 17.953 17.516 9.172 1 98.25 152 ILE B N 1
ATOM 2659 C CA . ILE B 1 152 ? 18.25 18.25 7.941 1 98.25 152 ILE B CA 1
ATOM 2660 C C . ILE B 1 152 ? 18.844 19.609 8.273 1 98.25 152 ILE B C 1
ATOM 2662 O O . ILE B 1 152 ? 19.719 20.109 7.551 1 98.25 152 ILE B O 1
ATOM 2666 N N . GLY B 1 153 ? 18.391 20.219 9.367 1 96 153 GLY B N 1
ATOM 2667 C CA . GLY B 1 153 ? 18.859 21.5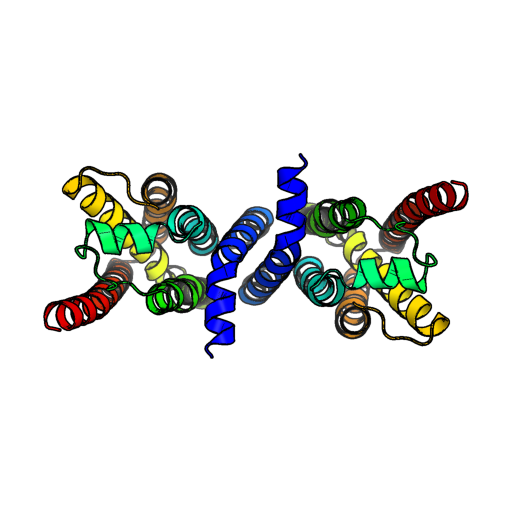31 9.805 1 96 153 GLY B CA 1
ATOM 2668 C C . GLY B 1 153 ? 20.328 21.547 10.164 1 96 153 GLY B C 1
ATOM 2669 O O . GLY B 1 153 ? 20.953 22.609 10.203 1 96 153 GLY B O 1
ATOM 2670 N N . ARG B 1 154 ? 20.859 20.438 10.383 1 92.69 154 ARG B N 1
ATOM 2671 C CA . ARG B 1 154 ? 22.281 20.344 10.711 1 92.69 154 ARG B CA 1
ATOM 2672 C C . ARG B 1 154 ? 23.141 20.688 9.508 1 92.69 154 ARG B C 1
ATOM 2674 O O . ARG B 1 154 ? 24.297 21.078 9.664 1 92.69 154 ARG B O 1
ATOM 2681 N N . THR B 1 155 ? 22.594 20.516 8.352 1 90 155 THR B N 1
ATOM 2682 C CA . THR B 1 155 ? 23.391 20.703 7.156 1 90 155 THR B CA 1
ATOM 2683 C C . THR B 1 155 ? 22.734 21.719 6.223 1 90 155 THR B C 1
ATOM 2685 O O . THR B 1 155 ? 23.375 22.219 5.289 1 90 155 THR B O 1
ATOM 2688 N N . ALA B 1 156 ? 21.469 21.891 6.469 1 90.94 156 ALA B N 1
ATOM 2689 C CA . ALA B 1 156 ? 20.719 22.828 5.637 1 90.94 156 ALA B CA 1
ATOM 2690 C C . ALA B 1 156 ? 20.531 24.172 6.355 1 90.94 156 ALA B C 1
ATOM 2692 O O . ALA B 1 156 ? 20.328 24.203 7.566 1 90.94 156 ALA B O 1
ATOM 2693 N N . GLY B 1 157 ? 20.625 25.297 5.715 1 91.06 157 GLY B N 1
ATOM 2694 C CA . GLY B 1 157 ? 20.469 26.625 6.297 1 91.06 157 GLY B CA 1
ATOM 2695 C C . GLY B 1 157 ? 19.016 27 6.559 1 91.06 157 GLY B C 1
ATOM 2696 O O . GLY B 1 157 ? 18.125 26.172 6.391 1 91.06 157 GLY B O 1
ATOM 2697 N N . LEU B 1 158 ? 18.797 28.188 6.957 1 95.5 158 LEU B N 1
ATOM 2698 C CA . LEU B 1 158 ? 17.5 28.688 7.395 1 95.5 158 LEU B CA 1
ATOM 2699 C C . LEU B 1 158 ? 16.562 28.891 6.207 1 95.5 158 LEU B C 1
ATOM 2701 O O . LEU B 1 158 ? 15.352 28.703 6.332 1 95.5 158 LEU B O 1
ATOM 2705 N N . VAL B 1 159 ? 17.094 29.141 5.066 1 97.31 159 VAL B N 1
ATOM 2706 C CA . VAL B 1 159 ? 16.266 29.516 3.914 1 97.31 159 VAL B CA 1
ATOM 2707 C C . VAL B 1 159 ? 15.414 28.328 3.486 1 97.31 159 VAL B C 1
ATOM 2709 O O . VAL B 1 159 ? 14.195 28.438 3.363 1 97.31 159 VAL B O 1
ATOM 2712 N N . PRO B 1 160 ? 16 27.109 3.324 1 97.56 160 PRO B N 1
ATOM 2713 C CA . PRO B 1 160 ? 15.156 25.969 2.971 1 97.56 160 PRO B CA 1
ATOM 2714 C C . PRO B 1 160 ? 14.102 25.672 4.031 1 97.56 160 PRO B C 1
ATOM 2716 O O . PRO B 1 160 ? 12.992 25.25 3.699 1 97.56 160 PRO B O 1
ATOM 2719 N N . GLN B 1 161 ? 14.469 25.922 5.262 1 97.88 161 GLN B N 1
ATOM 2720 C CA . GLN B 1 161 ? 13.516 25.734 6.348 1 97.88 161 GLN B CA 1
ATOM 2721 C C . GLN B 1 161 ? 12.32 26.672 6.207 1 97.88 161 GLN B C 1
ATOM 2723 O O . GLN B 1 161 ? 11.172 26.25 6.324 1 97.88 161 GLN B O 1
ATOM 2728 N N . MET B 1 162 ? 12.586 27.906 5.934 1 98 162 MET B N 1
ATOM 2729 C CA . MET B 1 162 ? 11.547 28.922 5.797 1 98 162 MET B CA 1
ATOM 2730 C C . MET B 1 162 ? 10.672 28.641 4.582 1 98 162 MET B C 1
ATOM 2732 O O . MET B 1 162 ? 9.453 28.844 4.625 1 98 162 MET B O 1
ATOM 2736 N N . ILE B 1 163 ? 11.266 28.156 3.539 1 98.19 163 ILE B N 1
ATOM 2737 C CA . ILE B 1 163 ? 10.508 27.828 2.336 1 98.19 163 ILE B CA 1
ATOM 2738 C C . ILE B 1 163 ? 9.562 26.656 2.623 1 98.19 163 ILE B C 1
ATOM 2740 O O . ILE B 1 163 ? 8.383 26.719 2.273 1 98.19 163 ILE B O 1
ATOM 2744 N N . GLY B 1 164 ? 10.086 25.594 3.293 1 98.25 164 GLY B N 1
ATOM 2745 C CA . GLY B 1 164 ? 9.234 24.469 3.672 1 98.25 164 GLY B CA 1
ATOM 2746 C C . GLY B 1 164 ? 8.07 24.875 4.547 1 98.25 164 GLY B C 1
ATOM 2747 O O . GLY B 1 164 ? 6.93 24.469 4.301 1 98.25 164 GLY B O 1
ATOM 2748 N N . ALA B 1 165 ? 8.344 25.734 5.5 1 98.31 165 ALA B N 1
ATOM 2749 C CA . ALA B 1 165 ? 7.316 26.219 6.422 1 98.31 165 ALA B CA 1
ATOM 2750 C C . ALA B 1 165 ? 6.281 27.062 5.695 1 98.31 165 ALA B C 1
ATOM 2752 O O . ALA B 1 165 ? 5.078 26.906 5.902 1 98.31 165 ALA B O 1
ATOM 2753 N N . ALA B 1 166 ? 6.762 27.969 4.863 1 98.69 166 ALA B N 1
ATOM 2754 C CA . ALA B 1 166 ? 5.871 28.859 4.125 1 98.69 166 ALA B CA 1
ATOM 2755 C C . ALA B 1 166 ? 4.945 28.078 3.201 1 98.69 166 ALA B C 1
ATOM 2757 O O . ALA B 1 166 ? 3.748 28.359 3.121 1 98.69 166 ALA B O 1
ATOM 2758 N N . LEU B 1 167 ? 5.5 27.062 2.502 1 98.38 167 LEU B N 1
ATOM 2759 C CA . LEU B 1 167 ? 4.699 26.25 1.602 1 98.38 167 LEU B CA 1
ATOM 2760 C C . LEU B 1 167 ? 3.633 25.469 2.375 1 98.38 167 LEU B C 1
ATOM 2762 O O . LEU B 1 167 ? 2.488 25.375 1.929 1 98.38 167 LEU B O 1
ATOM 2766 N N . ALA B 1 168 ? 3.969 24.938 3.498 1 98.5 168 ALA B N 1
ATOM 2767 C CA . ALA B 1 168 ? 3.031 24.188 4.336 1 98.5 168 ALA B CA 1
ATOM 2768 C C . ALA B 1 168 ? 1.896 25.094 4.816 1 98.5 168 ALA B C 1
ATOM 2770 O O . ALA B 1 168 ? 0.725 24.703 4.762 1 98.5 168 ALA B O 1
ATOM 2771 N N . ILE B 1 169 ? 2.24 26.312 5.281 1 98.38 169 ILE B N 1
ATOM 2772 C CA . ILE B 1 169 ? 1.257 27.266 5.781 1 98.38 169 ILE B CA 1
ATOM 2773 C C . ILE B 1 169 ? 0.343 27.719 4.645 1 98.38 169 ILE B C 1
ATOM 2775 O O . ILE B 1 169 ? -0.88 27.734 4.793 1 98.38 169 ILE B O 1
ATOM 2779 N N . LEU B 1 170 ? 0.944 28.047 3.498 1 98.19 170 LEU B N 1
ATOM 2780 C CA . LEU B 1 170 ? 0.169 28.5 2.346 1 98.19 170 LEU B CA 1
ATOM 2781 C C . LEU B 1 170 ? -0.804 27.422 1.891 1 98.19 170 LEU B C 1
ATOM 2783 O O . LEU B 1 170 ? -1.949 27.719 1.54 1 98.19 170 LEU B O 1
ATOM 2787 N N . LEU B 1 171 ? -0.347 26.188 1.883 1 97.56 171 LEU B N 1
ATOM 2788 C CA . LEU B 1 171 ? -1.211 25.078 1.501 1 97.56 171 LEU B CA 1
ATOM 2789 C C . LEU B 1 171 ? -2.398 24.953 2.451 1 97.56 171 LEU B C 1
ATOM 2791 O O . LEU B 1 171 ? -3.537 24.797 2.012 1 97.56 171 LEU B O 1
ATOM 2795 N N . HIS B 1 172 ? -2.195 25.094 3.754 1 97.88 172 HIS B N 1
ATOM 2796 C CA . HIS B 1 172 ? -3.273 24.953 4.727 1 97.88 172 HIS B CA 1
ATOM 2797 C C . HIS B 1 172 ? -4.215 26.156 4.664 1 97.88 172 HIS B C 1
ATOM 2799 O O . HIS B 1 172 ? -5.43 26 4.809 1 97.88 172 HIS B O 1
ATOM 2805 N N . LEU B 1 173 ? -3.65 27.344 4.383 1 97.56 173 LEU B N 1
ATOM 2806 C CA . LEU B 1 173 ? -4.484 28.516 4.219 1 97.56 173 LEU B CA 1
ATOM 2807 C C . LEU B 1 173 ? -5.371 28.406 2.984 1 97.56 173 LEU B C 1
ATOM 2809 O O . LEU B 1 173 ? -6.523 28.828 2.996 1 97.56 173 LEU B O 1
ATOM 2813 N N . ALA B 1 174 ? -4.793 27.859 1.922 1 97.38 174 ALA B N 1
ATOM 2814 C CA . ALA B 1 174 ? -5.582 27.625 0.711 1 97.38 174 ALA B CA 1
ATOM 2815 C C . ALA B 1 174 ? -6.746 26.672 0.985 1 97.38 174 ALA B C 1
ATOM 2817 O O . ALA B 1 174 ? -7.859 26.906 0.506 1 97.38 174 ALA B O 1
ATOM 2818 N N . ILE B 1 175 ? -6.516 25.625 1.738 1 96.38 175 ILE B N 1
ATOM 2819 C CA . ILE B 1 175 ? -7.551 24.672 2.1 1 96.38 175 ILE B CA 1
ATOM 2820 C C . ILE B 1 175 ? -8.633 25.359 2.926 1 96.38 175 ILE B C 1
ATOM 2822 O O . ILE B 1 175 ? -9.828 25.219 2.643 1 96.38 175 ILE B O 1
ATOM 2826 N N . ILE B 1 176 ? -8.25 26.125 3.898 1 95.44 176 ILE B N 1
ATOM 2827 C CA . ILE B 1 176 ? -9.172 26.859 4.758 1 95.44 176 ILE B CA 1
ATOM 2828 C C . ILE B 1 176 ? -10.008 27.828 3.92 1 95.44 176 ILE B C 1
ATOM 2830 O O . ILE B 1 176 ? -11.227 27.922 4.105 1 95.44 176 ILE B O 1
ATOM 2834 N N . ALA B 1 177 ? -9.352 28.5 3.002 1 96.5 177 ALA B N 1
ATOM 2835 C CA . ALA B 1 177 ? -10.047 29.469 2.152 1 96.5 177 ALA B CA 1
ATOM 2836 C C . ALA B 1 177 ? -11.141 28.781 1.332 1 96.5 177 ALA B C 1
ATOM 2838 O O . ALA B 1 177 ? -12.273 29.281 1.267 1 96.5 177 ALA B O 1
ATOM 2839 N N . VAL B 1 178 ? -10.812 27.688 0.759 1 95.75 178 VAL B N 1
ATOM 2840 C CA . VAL B 1 178 ? -11.758 26.984 -0.091 1 95.75 178 VAL B CA 1
ATOM 2841 C C . VAL B 1 178 ? -12.953 26.516 0.739 1 95.75 178 VAL B C 1
ATOM 2843 O O . VAL B 1 178 ? -14.102 26.688 0.328 1 95.75 178 VAL B O 1
ATOM 2846 N N . VAL B 1 179 ? -12.719 25.953 1.898 1 95.38 179 VAL B N 1
ATOM 2847 C CA . VAL B 1 179 ? -13.773 25.422 2.75 1 95.38 179 VAL B CA 1
ATOM 2848 C C . VAL B 1 179 ? -14.609 26.562 3.32 1 95.38 179 VAL B C 1
ATOM 2850 O O . VAL B 1 179 ? -15.836 26.453 3.43 1 95.38 179 VAL B O 1
ATOM 2853 N N . THR B 1 180 ? -13.953 27.688 3.639 1 94.62 180 THR B N 1
ATOM 2854 C CA . THR B 1 180 ? -14.648 28.844 4.18 1 94.62 180 THR B CA 1
ATOM 2855 C C . THR B 1 180 ? -15.562 29.469 3.123 1 94.62 180 THR B C 1
ATOM 2857 O O . THR B 1 180 ? -16.672 29.891 3.432 1 94.62 180 THR B O 1
ATOM 2860 N N . VAL B 1 181 ? -15.047 29.562 1.931 1 95.62 181 VAL B N 1
ATOM 2861 C CA . VAL B 1 181 ? -15.859 30.094 0.845 1 95.62 181 VAL B CA 1
ATOM 2862 C C . VAL B 1 181 ? -17.125 29.266 0.695 1 95.62 181 VAL B C 1
ATOM 2864 O O . VAL B 1 181 ? -18.219 29.812 0.556 1 95.62 181 VAL B O 1
ATOM 2867 N N . ARG B 1 182 ? -16.984 27.984 0.727 1 95.12 182 ARG B N 1
ATOM 2868 C CA . ARG B 1 182 ? -18.156 27.125 0.636 1 95.12 182 ARG B CA 1
ATOM 2869 C C . ARG B 1 182 ? -19.078 27.297 1.844 1 95.12 182 ARG B C 1
ATOM 2871 O O . ARG B 1 182 ? -20.297 27.359 1.702 1 95.12 182 ARG B O 1
ATOM 2878 N N . TYR B 1 183 ? -18.516 27.344 2.977 1 95.06 183 TYR B N 1
ATOM 2879 C CA . TYR B 1 183 ? -19.266 27.531 4.211 1 95.06 183 TYR B CA 1
ATOM 2880 C C . TYR B 1 183 ? -20.141 28.797 4.125 1 95.06 183 TYR B C 1
ATOM 2882 O O . TYR B 1 183 ? -21.328 28.75 4.441 1 95.06 183 TYR B O 1
ATOM 2890 N N . ARG B 1 184 ? -19.578 29.859 3.643 1 95.44 184 ARG B N 1
ATOM 2891 C CA . ARG B 1 184 ? -20.281 31.141 3.539 1 95.44 184 ARG B CA 1
ATOM 2892 C C . ARG B 1 184 ? -21.375 31.078 2.482 1 95.44 184 ARG B C 1
ATOM 2894 O O . ARG B 1 184 ? -22.438 31.672 2.652 1 95.44 184 ARG B O 1
ATOM 2901 N N . SER B 1 185 ? -21.047 30.375 1.446 1 95 185 SER B N 1
ATOM 2902 C CA . SER B 1 185 ? -22.047 30.234 0.396 1 95 185 SER B CA 1
ATOM 2903 C C . SER B 1 185 ? -23.266 29.484 0.898 1 95 185 SER B C 1
ATOM 2905 O O . SER B 1 185 ? -24.391 29.75 0.47 1 95 185 SER B O 1
ATOM 2907 N N . LEU B 1 186 ? -23.109 28.562 1.794 1 92.81 186 LEU B N 1
ATOM 2908 C CA . LEU B 1 186 ? -24.188 27.766 2.354 1 92.81 186 LEU B CA 1
ATOM 2909 C C . LEU B 1 186 ? -24.953 28.547 3.41 1 92.81 186 LEU B C 1
ATOM 2911 O O . LEU B 1 186 ? -26.156 28.328 3.6 1 92.81 186 LEU B O 1
ATOM 2915 N N . ALA B 1 187 ? -24.25 29.391 4.074 1 90.12 187 ALA B N 1
ATOM 2916 C CA . ALA B 1 187 ? -24.875 30.188 5.121 1 90.12 187 ALA B CA 1
ATOM 2917 C C . ALA B 1 187 ? -25.781 31.266 4.52 1 90.12 187 ALA B C 1
ATOM 2919 O O . ALA B 1 187 ? -26.781 31.656 5.129 1 90.12 187 ALA B O 1
ATOM 2920 N N . ASN B 1 188 ? -25.422 31.625 3.365 1 88.75 188 ASN B N 1
ATOM 2921 C CA . ASN B 1 188 ? -26.203 32.656 2.707 1 88.75 188 ASN B CA 1
ATOM 2922 C C . ASN B 1 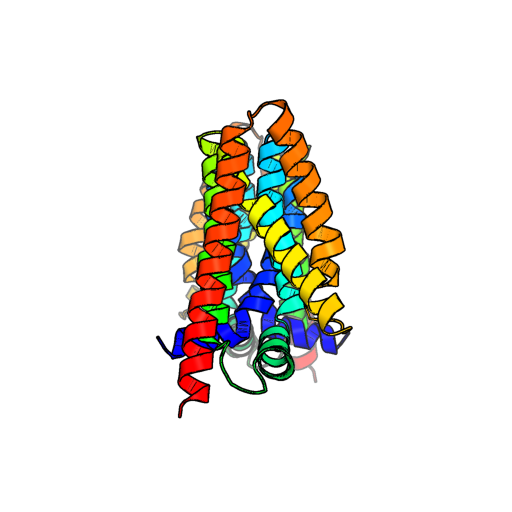188 ? -27.328 32.094 1.876 1 88.75 188 ASN B C 1
ATOM 2924 O O . ASN B 1 188 ? -28.156 32.844 1.337 1 88.75 188 ASN B O 1
ATOM 2928 N N . ALA B 1 189 ? -27.641 30.844 1.75 1 76.69 189 ALA B N 1
ATOM 2929 C CA . ALA B 1 189 ? -28.719 30.219 0.988 1 76.69 189 ALA B CA 1
ATOM 2930 C C . ALA B 1 189 ? -29.875 29.844 1.897 1 76.69 189 ALA B C 1
ATOM 2932 O O . ALA B 1 189 ? -29.703 29.625 3.098 1 76.69 189 ALA B O 1
#

Radius of gyration: 23.77 Å; Cα contacts (8 Å, |Δi|>4): 457; chains: 2; bounding box: 56×71×48 Å

Sequence (378 aa):
MLRLQAWLADYWVIGAGFMAASFIAVAPIVSLSLPVFLIFLHSPFYMVHQVEEHTGDRFREFANENVFGGRDALTVASVLIINLPFVWGINLLALYAAFLWGPAWGLVAPYIMIVNALAHLVTSARLRKYNPGLVTSIVLFLPLSVATIWTIGRTAGLVPQMIGAALAILLHLAIIAVVTVRYRSLANAMLRLQAWLADYWVIGAGFMAASFIAVAPIVSLSLPVFLIFLHSPFYMVHQVEEHTGDRFREFANENVFGGRDALTVASVLIINLPFVWGINLLALYAAFLWGPAWGLVAPYIMIVNALAHLVTSARLRKYNPGLVTSIVLFLPLSVATIWTIGRTAGLVPQMIGAALAILLHLAIIAVVTVRYRSLANA

InterPro domains:
  IPR025671 Protein of unknown function with HXXEE motif [PF13787] (42-147)

Organism: Mesorhizobium plurifarium (NCBI:txid69974)

Solvent-accessible surface area (backbone atoms only — not comparable to full-atom values): 18891 Å² total; per-residue (Å²): 108,66,64,58,51,54,50,43,72,74,39,48,47,56,20,27,43,38,31,17,52,52,47,60,70,46,48,87,71,52,61,54,59,69,53,42,40,47,46,50,47,50,48,32,52,49,21,48,28,42,33,59,17,45,53,92,47,42,29,51,54,46,43,16,49,74,71,47,76,61,35,81,31,61,39,72,66,54,53,50,49,52,49,47,61,44,47,52,41,46,36,49,49,19,38,50,34,14,70,77,76,34,47,59,60,19,38,39,47,39,31,37,37,42,54,52,26,47,50,43,51,52,51,21,62,75,66,70,42,91,52,59,31,41,66,42,24,58,70,45,27,42,57,51,23,50,52,38,53,53,59,40,51,73,79,36,65,68,63,50,52,50,50,12,42,50,52,26,50,51,52,51,49,52,52,50,49,56,34,46,54,44,37,51,56,57,69,72,101,109,67,66,57,51,54,50,44,72,73,40,46,49,57,21,27,43,37,31,18,53,51,47,59,70,46,47,87,71,52,60,54,60,68,54,42,41,45,45,52,48,51,49,32,52,49,22,50,26,43,33,59,16,44,53,91,49,43,30,51,53,47,44,16,48,74,71,48,75,61,37,80,31,60,38,71,67,55,52,48,49,52,50,46,62,45,46,52,42,47,35,50,49,19,36,52,34,12,69,76,75,33,47,59,60,18,37,38,47,38,32,36,36,42,54,51,26,49,51,41,52,51,51,22,63,74,66,71,41,93,52,59,30,41,67,41,24,56,70,46,29,41,56,51,22,51,53,39,52,53,57,39,50,74,79,37,66,67,63,49,52,51,51,12,42,49,53,26,50,50,52,52,49,51,52,50,49,56,34,47,54,44,38,51,56,57,69,73,101

Nearest PDB structures (foldseek):
  7a0g-assembly1_DDD  TM=2.358E-01  e=2.605E+00  Serratia marcescens
  5c1f-assembly1_B  TM=1.825E-01  e=2.069E+00  Schizosaccharomyces pombe 972h-
  7a0g-assembly1_DDD  TM=2.358E-01  e=2.605E+00  Serratia marcescens
  5c1f-assembly1_B  TM=1.825E-01  e=2.069E+00  Schizosaccharomyces pombe 972h-

Secondary structure (DSSP, 8-state):
-HHHHHHHHHHHHHHHHHHHHHHHHHGGG----HHHHHHHHHHHHHHHHHHHHHGGGHHHHHHHHHTSTT---S-HHHHHHIIIIIIIHHHHHHHHHHHHH-GGGGTHHHHHHHHHHHHHHHHHHHHTS--TTHHHIIIIIHHHHHHHHHHHHTTS-HHHHHHHHHHHHHHHHHHHHHHHHHHHHHHT-/-HHHHHHHHHHHHHHHHHHHHHHHHHGGG----HHHHHHHHHHHHHHHHHHHHHGGGHHHHHHHHHTSTT---S-HHHHHHIIIIIIIHHHHHHHHHHHHH-GGGGTHHHHHHHHHHHHHHHHHHHHTS--TTHHHIIIIIHHHHHHHHHHHHTTS-HHHHHHHHHHHHHHHHHHHHHHHHHHHHHHT-

pLDDT: mean 96.96, std 3.72, range [67.5, 98.94]

Foldseek 3Di:
DVVVLVVCLVPVLVVLQVVLVVLVVCLVVPPDDPLLSLLSNLSSLVSVLCNQAQPVHQQQCCCCVQPLVVDNLPDSVLVCCCCPCNLNVLSVVLSVCCVPPNSLSNLLSLLLLLVVQVVQVVVCVVSVHHHGSNVSSVVPNPVSSVVSCVVRCVPDPVVSNVVSNVVSVVSVVVSVVSSVVSSVVRVVD/DVVVLVVCLVPVLVVLQVVLVVLVVCLVVPPDDPLLSLLSNLSSLVSVLCNQAQPVHQQQCCCCVQPLVVDNLPDSVLVCCCCPCNLNVLSVVLSVCCVPPNSLSNLLSLLLLLVVQVVQVVVCVVSVHHHGSNVSSVVPNPVSSVVSCVVRCVPDPVVSNVVSNVVSVVSVVVSVVSSVVSSVVRVVD